Protein AF-A0A1G7IXM3-F1 (afdb_monomer_lite)

Organism: Thermoanaerobacter thermohydrosulfuricus (NCBI:txid1516)

InterPro domains:
  IPR013249 RNA polymerase sigma factor 70, region 4 type 2 [PF08281] (13-44)
  IPR013324 RNA polymerase sigma factor, region 3/4-like [SSF88659] (13-70)

Structure (mmCIF, N/CA/C/O backbone):
data_AF-A0A1G7IXM3-F1
#
_entry.id   AF-A0A1G7IXM3-F1
#
loop_
_atom_site.group_PDB
_atom_site.id
_atom_site.type_symbol
_atom_site.label_atom_id
_atom_site.label_alt_id
_atom_site.label_comp_id
_atom_site.label_asym_id
_atom_site.label_entity_id
_atom_site.label_seq_id
_atom_site.pdbx_PDB_ins_code
_atom_site.Cartn_x
_atom_site.Cartn_y
_atom_site.Cartn_z
_atom_site.occupancy
_atom_site.B_iso_or_equiv
_atom_site.auth_seq_id
_atom_site.auth_comp_id
_atom_site.auth_asym_id
_atom_site.auth_atom_id
_atom_site.pdbx_PDB_model_num
ATOM 1 N N . MET A 1 1 ? -54.285 -23.820 45.708 1.00 38.31 1 MET A N 1
ATOM 2 C CA . MET A 1 1 ? -53.094 -23.032 45.333 1.00 38.31 1 MET A CA 1
ATOM 3 C C . MET A 1 1 ? -52.885 -22.007 46.426 1.00 38.31 1 MET A C 1
ATOM 5 O O . MET A 1 1 ? -53.629 -21.037 46.489 1.00 38.31 1 MET A O 1
ATOM 9 N N . GLU A 1 2 ? -51.976 -22.296 47.352 1.00 35.72 2 GLU A N 1
ATOM 10 C CA . GLU A 1 2 ? -51.569 -21.348 48.387 1.00 35.72 2 GLU A CA 1
ATOM 11 C C . GLU A 1 2 ? -50.813 -20.199 47.718 1.00 35.72 2 GLU A C 1
ATOM 13 O O . GLU A 1 2 ? -49.758 -20.398 47.117 1.00 35.72 2 GLU A O 1
ATOM 18 N N . PHE A 1 3 ? -51.373 -18.994 47.784 1.00 40.38 3 PHE A N 1
ATOM 19 C CA . PHE A 1 3 ? -50.642 -17.784 47.439 1.00 40.38 3 PHE A CA 1
ATOM 20 C C . PHE A 1 3 ? -49.671 -17.497 48.584 1.00 40.38 3 PHE A C 1
ATOM 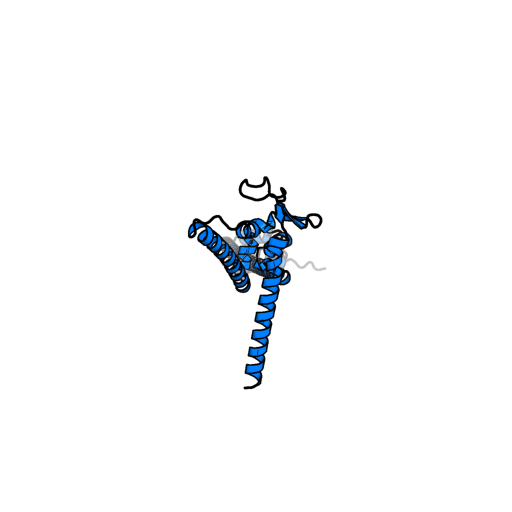22 O O . PHE A 1 3 ? -50.056 -16.933 49.607 1.00 40.38 3 PHE A O 1
ATOM 29 N N . ALA A 1 4 ? -48.418 -17.925 48.422 1.00 37.97 4 ALA A N 1
ATOM 30 C CA . ALA A 1 4 ? -47.332 -17.531 49.304 1.00 37.97 4 ALA A CA 1
ATOM 31 C C . ALA A 1 4 ? -47.268 -15.995 49.347 1.00 37.97 4 ALA A C 1
ATOM 33 O O . ALA A 1 4 ? -47.103 -15.336 48.317 1.00 37.97 4 ALA A O 1
ATOM 34 N N . GLN A 1 5 ? -47.451 -15.421 50.537 1.00 40.56 5 GLN A N 1
ATOM 35 C CA . GLN A 1 5 ? -47.282 -13.989 50.759 1.00 40.56 5 GLN A CA 1
ATOM 36 C C . GLN A 1 5 ? -45.866 -13.584 50.321 1.00 40.56 5 GLN A C 1
ATOM 38 O O . GLN A 1 5 ? -44.911 -14.280 50.678 1.00 40.56 5 GLN A O 1
ATOM 43 N N . PRO A 1 6 ? -45.686 -12.489 49.558 1.00 45.81 6 PRO A N 1
ATOM 44 C CA . PRO A 1 6 ? -44.351 -12.047 49.196 1.00 45.81 6 PRO A CA 1
ATOM 45 C C . PRO A 1 6 ? -43.623 -11.660 50.482 1.00 45.81 6 PRO A C 1
ATOM 47 O O . PRO A 1 6 ? -44.031 -10.721 51.169 1.00 45.81 6 PRO A O 1
ATOM 50 N N . ALA A 1 7 ? -42.566 -12.413 50.800 1.00 51.16 7 ALA A N 1
ATOM 51 C CA . ALA A 1 7 ? -41.644 -12.114 51.885 1.00 51.16 7 ALA A CA 1
ATOM 52 C C . ALA A 1 7 ? -41.318 -10.618 51.865 1.00 51.16 7 ALA A C 1
ATOM 54 O O . ALA A 1 7 ? -41.109 -10.044 50.793 1.00 51.16 7 ALA A O 1
ATOM 55 N N . VAL A 1 8 ? -41.346 -9.979 53.033 1.00 52.69 8 VAL A N 1
ATOM 56 C CA . VAL A 1 8 ? -41.050 -8.554 53.200 1.00 52.69 8 VAL A CA 1
ATOM 57 C C . VAL A 1 8 ? -39.657 -8.297 52.628 1.00 52.69 8 VAL A C 1
ATOM 59 O O . VAL A 1 8 ? -38.661 -8.574 53.281 1.00 52.69 8 VAL A O 1
ATOM 62 N N . LYS A 1 9 ? -39.590 -7.816 51.383 1.00 62.91 9 LYS A N 1
ATOM 63 C CA . LYS A 1 9 ? -38.334 -7.534 50.680 1.00 62.91 9 LYS A CA 1
ATOM 64 C C . LYS A 1 9 ? -37.686 -6.368 51.400 1.00 62.91 9 LYS A C 1
ATOM 66 O O . LYS A 1 9 ? -38.191 -5.241 51.336 1.00 62.91 9 LYS A O 1
ATOM 71 N N . THR A 1 10 ? -36.645 -6.653 52.169 1.00 76.25 10 THR A N 1
ATOM 72 C CA . THR A 1 10 ? -36.122 -5.661 53.102 1.00 76.25 10 THR A CA 1
ATOM 73 C C . THR A 1 10 ? -35.318 -4.617 52.340 1.00 76.25 10 THR A C 1
ATOM 75 O O . THR A 1 10 ? -34.604 -4.900 51.376 1.00 76.25 10 THR A O 1
ATOM 78 N N . ALA A 1 11 ? -35.442 -3.359 52.765 1.00 81.38 11 ALA A N 1
ATOM 79 C CA . ALA A 1 11 ? -34.635 -2.274 52.213 1.00 81.38 11 ALA A CA 1
ATOM 80 C C . ALA A 1 11 ? -33.125 -2.549 52.359 1.00 81.38 11 ALA A C 1
ATOM 82 O O . ALA A 1 11 ? -32.329 -2.087 51.545 1.00 81.38 11 ALA A O 1
ATOM 83 N N . GLU A 1 12 ? -32.772 -3.338 53.372 1.00 83.94 12 GLU A N 1
ATOM 84 C CA . GLU A 1 12 ? -31.425 -3.792 53.703 1.00 83.94 12 GLU A CA 1
ATOM 85 C C . GLU A 1 12 ? -30.875 -4.797 52.684 1.00 83.94 12 GLU A C 1
ATOM 87 O O . GLU A 1 12 ? -29.721 -4.670 52.281 1.00 83.94 12 GLU A O 1
ATOM 92 N N . GLU A 1 13 ? -31.687 -5.738 52.188 1.00 86.12 13 GLU A N 1
ATOM 93 C CA . GLU A 1 13 ? -31.282 -6.667 51.120 1.00 86.12 13 GLU A CA 1
ATOM 94 C C . GLU A 1 13 ? -30.990 -5.927 49.811 1.00 86.12 13 GLU A C 1
ATOM 96 O O . GLU A 1 13 ? -29.956 -6.159 49.185 1.00 86.12 13 GLU A O 1
ATOM 101 N N . ILE A 1 14 ? -31.855 -4.976 49.431 1.00 86.88 14 ILE A N 1
ATOM 102 C CA . ILE A 1 14 ? -31.645 -4.125 48.248 1.00 86.88 14 ILE A CA 1
ATOM 103 C C . ILE A 1 14 ? -30.348 -3.314 48.390 1.00 86.88 14 ILE A C 1
ATOM 105 O O . ILE A 1 14 ? -29.568 -3.214 47.442 1.00 86.88 14 ILE A O 1
ATOM 109 N N . TYR A 1 15 ? -30.106 -2.749 49.575 1.00 88.06 15 TYR A N 1
ATOM 110 C CA . TYR A 1 15 ? -28.888 -2.001 49.871 1.00 88.06 15 TYR A CA 1
ATOM 111 C C . TYR A 1 15 ? -27.641 -2.897 49.809 1.00 88.06 15 TYR A C 1
ATOM 113 O O . TYR A 1 15 ? -26.665 -2.536 49.152 1.00 88.06 15 TYR A O 1
ATOM 121 N N . LYS A 1 16 ? -27.679 -4.089 50.416 1.00 88.75 16 LYS A N 1
ATOM 122 C CA . LYS A 1 16 ? -26.573 -5.056 50.409 1.00 88.75 16 LYS A CA 1
ATOM 123 C C . LYS A 1 16 ? -26.222 -5.495 48.988 1.00 88.75 16 LYS A C 1
ATOM 125 O O . LYS A 1 16 ? -25.053 -5.448 48.613 1.00 88.75 16 LYS A O 1
ATOM 130 N N . MET A 1 17 ? -27.219 -5.833 48.171 1.00 88.06 17 MET A N 1
ATOM 131 C CA . MET A 1 17 ? -26.992 -6.217 46.775 1.00 88.06 17 MET A CA 1
ATOM 132 C C . MET A 1 17 ? -26.399 -5.071 45.938 1.00 88.06 17 MET A C 1
ATOM 134 O O . MET A 1 17 ? -25.563 -5.301 45.066 1.00 88.06 17 MET A O 1
ATOM 138 N N . TYR A 1 18 ? -26.797 -3.826 46.211 1.00 88.38 18 TYR A N 1
ATOM 139 C CA . TYR A 1 18 ? -26.316 -2.665 45.464 1.00 88.38 18 TYR A CA 1
ATOM 140 C C . TYR A 1 18 ? -24.923 -2.189 45.911 1.00 88.38 18 TYR A C 1
ATOM 142 O O . TYR A 1 18 ? -24.072 -1.915 45.071 1.00 88.38 18 TYR A O 1
ATOM 150 N N . ILE A 1 19 ? -24.655 -2.084 47.212 1.00 86.56 19 ILE A N 1
ATOM 151 C CA . ILE A 1 19 ? -23.382 -1.549 47.723 1.00 86.56 19 ILE A CA 1
ATOM 152 C C . ILE A 1 19 ? -22.317 -2.639 47.856 1.00 86.56 19 ILE A C 1
ATOM 154 O O . ILE A 1 19 ? -21.191 -2.449 47.401 1.00 86.56 19 ILE A O 1
ATOM 158 N N . LEU A 1 20 ? -22.658 -3.771 48.480 1.00 85.44 20 LEU A N 1
ATOM 159 C CA . LEU A 1 20 ? -21.685 -4.811 48.827 1.00 85.44 20 LEU A CA 1
ATOM 160 C C . LEU A 1 20 ? -21.465 -5.797 47.679 1.00 85.44 20 LEU A C 1
ATOM 162 O O . LEU A 1 20 ? -20.329 -6.176 47.414 1.00 85.44 20 LEU A O 1
ATOM 166 N N . GLU A 1 21 ? -22.532 -6.192 46.983 1.00 87.56 21 GLU A N 1
ATOM 167 C CA . GLU A 1 21 ? -22.436 -7.159 45.877 1.00 87.56 21 GLU A CA 1
ATOM 168 C C . GLU A 1 21 ? -22.212 -6.499 44.509 1.00 87.56 21 GLU A C 1
ATOM 170 O O . GLU A 1 21 ? -21.912 -7.190 43.540 1.00 87.56 21 GLU A O 1
ATOM 175 N N . GLY A 1 22 ? -22.342 -5.173 44.399 1.00 85.44 22 GLY A N 1
ATOM 176 C CA . GLY A 1 22 ? -22.039 -4.455 43.158 1.00 85.44 22 GLY A CA 1
ATOM 177 C C . GLY A 1 22 ? -23.055 -4.647 42.021 1.00 85.44 22 GLY A C 1
ATOM 178 O O . GLY A 1 22 ? -22.808 -4.178 40.910 1.00 85.44 22 GLY A O 1
ATOM 179 N N . LYS A 1 23 ? -24.218 -5.259 42.276 1.00 89.62 23 LYS A N 1
ATOM 180 C CA . LYS A 1 23 ? -25.234 -5.554 41.248 1.00 89.62 23 LYS A CA 1
ATOM 181 C C . LYS A 1 23 ? -25.869 -4.294 40.672 1.00 89.62 23 LYS A C 1
ATOM 183 O O . LYS A 1 23 ? -25.909 -3.247 41.332 1.00 89.62 23 LYS A O 1
ATOM 188 N N . GLU A 1 24 ? -26.329 -4.360 39.426 1.00 90.38 24 GLU A N 1
ATOM 189 C CA . GLU A 1 24 ? -27.081 -3.266 38.807 1.00 90.38 24 GLU A CA 1
ATOM 190 C C . GLU A 1 24 ? -28.557 -3.284 39.227 1.00 90.38 24 GLU A C 1
ATOM 192 O O . GLU A 1 24 ? -29.110 -4.306 39.618 1.00 90.38 24 GLU A O 1
ATOM 197 N N . VAL A 1 25 ? -29.226 -2.132 39.149 1.00 90.50 25 VAL A N 1
ATOM 198 C CA . VAL A 1 25 ? -30.649 -2.020 39.518 1.00 90.50 25 VAL A CA 1
ATOM 199 C C . VAL A 1 25 ? -31.561 -2.984 38.736 1.00 90.50 25 VAL A C 1
ATOM 201 O O . VAL A 1 25 ? -32.438 -3.560 39.382 1.00 90.50 25 VAL A O 1
ATOM 204 N N . PRO A 1 26 ? -31.362 -3.215 37.420 1.00 91.56 26 PRO A N 1
ATOM 205 C CA . PRO A 1 26 ? -32.125 -4.219 36.677 1.00 91.56 26 PRO A CA 1
ATOM 206 C C . PRO A 1 26 ? -31.923 -5.640 37.222 1.00 91.56 26 PRO A C 1
ATOM 208 O O . PRO A 1 26 ? -32.893 -6.355 37.445 1.00 91.56 26 PRO A O 1
ATOM 211 N N . GLU A 1 27 ? -30.684 -6.018 37.545 1.00 90.38 27 GLU A N 1
ATOM 212 C CA . GLU A 1 27 ? -30.361 -7.343 38.098 1.00 90.38 27 GLU A CA 1
ATOM 213 C C . GLU A 1 27 ? -30.990 -7.543 39.483 1.00 90.38 27 GLU A C 1
ATOM 215 O O . GLU A 1 27 ? -31.535 -8.601 39.787 1.00 90.38 27 GLU A O 1
ATOM 220 N N . ILE A 1 28 ? -30.960 -6.512 40.334 1.00 90.62 28 ILE A N 1
ATOM 221 C CA . ILE A 1 28 ? -31.597 -6.546 41.660 1.00 90.62 28 ILE A CA 1
ATOM 222 C C . ILE A 1 28 ? -33.119 -6.673 41.522 1.00 90.62 28 ILE A C 1
ATOM 224 O O . ILE A 1 28 ? -33.753 -7.405 42.282 1.00 90.62 28 ILE A O 1
ATOM 228 N N . ALA A 1 29 ? -33.709 -5.962 40.559 1.00 90.88 29 ALA A N 1
ATOM 229 C CA . ALA A 1 29 ? -35.137 -6.020 40.270 1.00 90.88 29 ALA A CA 1
ATOM 230 C C . ALA A 1 29 ? -35.566 -7.422 39.808 1.00 90.88 29 ALA A C 1
ATOM 232 O O . ALA A 1 29 ? -36.584 -7.929 40.282 1.00 90.88 29 ALA A O 1
ATOM 233 N N . GLU A 1 30 ? -34.762 -8.062 38.957 1.00 92.38 30 GLU A N 1
ATOM 234 C CA . GLU A 1 30 ? -34.985 -9.421 38.462 1.00 92.38 30 GLU A CA 1
ATOM 235 C C . GLU A 1 30 ? -34.842 -10.471 39.575 1.00 92.38 30 GLU A C 1
ATOM 237 O O . GLU A 1 30 ? -35.773 -11.240 39.812 1.00 92.38 30 GLU A O 1
ATOM 242 N N . ILE A 1 31 ? -33.741 -10.439 40.337 1.00 90.44 31 ILE A N 1
ATOM 243 C CA . ILE A 1 31 ? -33.470 -11.385 41.437 1.00 90.44 31 ILE A CA 1
ATOM 244 C C . ILE A 1 31 ? -34.556 -11.321 42.512 1.00 90.44 31 ILE A C 1
ATOM 246 O O . ILE A 1 31 ? -35.001 -12.346 43.025 1.00 90.44 31 ILE A O 1
ATOM 250 N N . LEU A 1 32 ? -34.981 -10.109 42.873 1.00 87.88 32 LEU A N 1
ATOM 251 C CA . LEU A 1 32 ? -35.980 -9.911 43.915 1.00 87.88 32 LEU A CA 1
ATOM 252 C C . LEU A 1 32 ? -37.409 -9.932 43.368 1.00 87.88 32 LEU A C 1
ATOM 254 O O . LEU A 1 32 ? -38.339 -9.794 44.159 1.00 87.88 32 LEU A O 1
ATOM 258 N N . GLY A 1 33 ? -37.630 -10.060 42.056 1.00 88.38 33 GLY A N 1
ATOM 259 C CA . GLY A 1 33 ? -38.959 -10.012 41.437 1.00 88.38 33 GLY A CA 1
ATOM 260 C C . GLY A 1 33 ? -39.746 -8.747 41.809 1.00 88.38 33 GLY A C 1
ATOM 261 O O . GLY A 1 33 ? -40.895 -8.828 42.253 1.00 88.38 33 GLY A O 1
ATOM 262 N N . ILE A 1 34 ? -39.104 -7.578 41.759 1.00 90.00 34 ILE A N 1
ATOM 263 C CA . ILE A 1 34 ? -39.719 -6.260 42.002 1.00 90.00 34 ILE A CA 1
ATOM 264 C C . ILE A 1 34 ? -39.500 -5.341 40.814 1.00 90.00 34 ILE A C 1
ATOM 266 O O . ILE A 1 34 ? -38.631 -5.562 39.986 1.00 90.00 34 ILE A O 1
ATOM 270 N N . THR A 1 35 ? -40.274 -4.262 40.744 1.00 91.25 35 THR A N 1
ATOM 271 C CA . THR A 1 35 ? -40.045 -3.242 39.718 1.00 91.25 35 THR A CA 1
ATOM 272 C C . THR A 1 35 ? -38.771 -2.451 40.018 1.00 91.25 35 THR A C 1
ATOM 274 O O . THR A 1 35 ? -38.514 -2.081 41.166 1.00 91.25 35 THR A O 1
ATOM 277 N N . GLU A 1 36 ? -38.012 -2.088 38.982 1.00 89.69 36 GLU A N 1
ATOM 278 C CA . GLU A 1 36 ? -36.831 -1.216 39.110 1.00 89.69 36 GLU A CA 1
ATOM 279 C C . GLU A 1 36 ? -37.158 0.102 39.829 1.00 89.69 36 GLU A C 1
ATOM 281 O O . GLU A 1 36 ? -36.377 0.619 40.629 1.00 89.69 36 GLU A O 1
ATOM 286 N N . ARG A 1 37 ? -38.366 0.638 39.608 1.00 89.81 37 ARG A N 1
ATOM 287 C CA . ARG A 1 37 ? -38.845 1.854 40.277 1.00 89.81 37 ARG A CA 1
ATOM 288 C C . ARG A 1 37 ? -38.916 1.690 41.798 1.00 89.81 37 ARG A C 1
ATOM 290 O O . ARG A 1 37 ? -38.624 2.649 42.517 1.00 89.81 37 ARG A O 1
ATOM 297 N N . ALA A 1 38 ? -39.283 0.505 42.291 1.00 87.81 38 ALA A N 1
ATOM 298 C CA . ALA A 1 38 ? -39.268 0.196 43.718 1.00 87.81 38 ALA A CA 1
ATOM 299 C C . ALA A 1 38 ? -37.829 0.141 44.255 1.00 87.81 38 ALA A C 1
ATOM 301 O O . ALA A 1 38 ? -37.557 0.743 45.292 1.00 87.81 38 ALA A O 1
ATOM 302 N N . VAL A 1 39 ? -36.900 -0.468 43.509 1.00 87.38 39 VAL A N 1
ATOM 303 C CA . VAL A 1 39 ? -35.465 -0.506 43.847 1.00 87.38 39 VAL A CA 1
ATOM 304 C C . VAL A 1 39 ? -34.893 0.910 43.964 1.00 87.38 39 VAL A C 1
ATOM 306 O O . VAL A 1 39 ? -34.347 1.269 45.006 1.00 87.38 39 VAL A O 1
ATOM 309 N N . TYR A 1 40 ? -35.099 1.769 42.959 1.00 88.81 40 TYR A N 1
ATOM 310 C CA . TYR A 1 40 ? -34.639 3.163 42.994 1.00 88.81 40 TYR A CA 1
ATOM 311 C C . TYR A 1 40 ? -35.231 3.958 44.161 1.00 88.81 40 TYR A C 1
ATOM 313 O O . TYR A 1 40 ? -34.525 4.745 44.796 1.00 88.81 40 TYR A O 1
ATOM 321 N N . LYS A 1 41 ? -36.524 3.770 44.456 1.00 90.12 41 LYS A N 1
ATOM 322 C CA . LYS A 1 41 ? -37.193 4.453 45.573 1.00 90.12 41 LYS A CA 1
ATOM 323 C C . LYS A 1 41 ? -36.599 4.037 46.920 1.00 90.12 41 LYS A C 1
ATOM 325 O O . LYS A 1 41 ? -36.469 4.886 47.800 1.00 90.12 41 LYS A O 1
ATOM 330 N N . THR A 1 42 ? -36.231 2.767 47.069 1.00 88.00 42 THR A N 1
ATOM 331 C CA . THR A 1 42 ? -35.575 2.239 48.269 1.00 88.00 42 THR A CA 1
ATOM 332 C C . THR A 1 42 ? -34.145 2.758 48.398 1.00 88.00 42 THR A C 1
ATOM 334 O O . THR A 1 42 ? -33.805 3.316 49.437 1.00 88.00 42 THR A O 1
ATOM 337 N N . LEU A 1 43 ? -33.341 2.686 47.331 1.00 87.56 43 LEU A N 1
ATOM 338 C CA . LEU A 1 43 ? -31.954 3.170 47.323 1.00 87.56 43 LEU A CA 1
ATOM 339 C C . LEU A 1 43 ? -31.847 4.682 47.583 1.00 87.56 43 LEU A C 1
ATOM 341 O O . LEU A 1 43 ? -30.891 5.132 48.204 1.00 87.56 43 LEU A O 1
ATOM 345 N N . LYS A 1 44 ? -32.849 5.480 47.181 1.00 87.75 44 LYS A N 1
ATOM 346 C CA . LYS A 1 44 ? -32.883 6.935 47.429 1.00 87.75 44 LYS A CA 1
ATOM 347 C C . LYS A 1 44 ? -32.920 7.305 48.920 1.00 87.75 44 LYS A C 1
ATOM 349 O O . LYS A 1 44 ? -32.574 8.432 49.263 1.00 87.75 44 LYS A O 1
ATOM 354 N N . LYS A 1 45 ? -33.346 6.391 49.798 1.00 86.94 45 LYS A N 1
ATOM 355 C CA . LYS A 1 45 ? -33.370 6.622 51.252 1.00 86.94 45 LYS A CA 1
ATOM 356 C C . LYS A 1 45 ? -31.972 6.592 51.881 1.00 86.94 45 LYS A C 1
ATOM 358 O O . LYS A 1 45 ? -31.818 7.095 52.987 1.00 86.94 45 LYS A O 1
ATOM 363 N N . PHE A 1 46 ? -30.975 6.039 51.186 1.00 86.06 46 PHE A N 1
ATOM 364 C CA . PHE A 1 46 ? -29.615 5.878 51.692 1.00 86.06 46 PHE A CA 1
ATOM 365 C C . PHE A 1 46 ? -28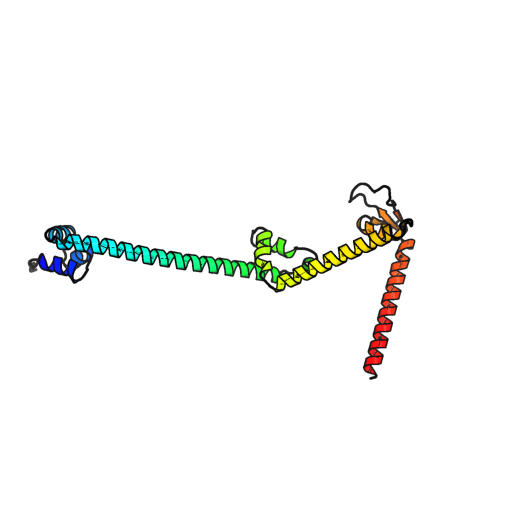.657 6.849 50.977 1.00 86.06 46 PHE A C 1
ATOM 367 O O . PHE A 1 46 ? -28.473 6.739 49.761 1.00 86.06 46 PHE A O 1
ATOM 374 N N . PRO A 1 47 ? -28.015 7.793 51.689 1.00 79.69 47 PRO A N 1
ATOM 375 C CA . PRO A 1 47 ? -27.125 8.783 51.070 1.00 79.69 47 PRO A CA 1
ATOM 376 C C . PRO A 1 47 ? -25.877 8.149 50.432 1.00 79.69 47 PRO A C 1
ATOM 378 O O . PRO A 1 47 ? -25.395 8.621 49.404 1.00 79.69 47 PRO A O 1
ATOM 381 N N . GLU A 1 48 ? -25.404 7.025 50.970 1.00 85.12 48 GLU A N 1
ATOM 382 C CA . GLU A 1 48 ? -24.255 6.264 50.456 1.00 85.12 48 GLU A CA 1
ATOM 383 C C . GLU A 1 48 ? -24.484 5.717 49.039 1.00 85.12 48 GLU A C 1
ATOM 385 O O . GLU A 1 48 ? -23.554 5.625 48.237 1.00 85.12 48 GLU A O 1
ATOM 390 N N . CYS A 1 49 ? -25.741 5.444 48.671 1.00 83.00 49 CYS A N 1
ATOM 391 C CA . CYS A 1 49 ? -26.093 4.994 47.325 1.00 83.00 49 CYS A CA 1
ATOM 392 C C . CYS A 1 49 ? -25.864 6.078 46.261 1.00 83.00 49 CYS A C 1
ATOM 394 O O . CYS A 1 49 ? -25.638 5.749 45.093 1.00 83.00 49 CYS A O 1
ATOM 396 N N . ALA A 1 50 ? -25.897 7.362 46.638 1.00 81.81 50 ALA A N 1
ATOM 397 C CA . ALA A 1 50 ? -25.555 8.456 45.734 1.00 81.81 50 ALA A CA 1
ATOM 398 C C . ALA A 1 50 ? -24.047 8.485 45.439 1.00 81.81 50 ALA A C 1
ATOM 400 O O . ALA A 1 50 ? -23.659 8.607 44.277 1.00 81.81 50 ALA A O 1
ATOM 401 N N . ALA A 1 51 ? -23.210 8.296 46.465 1.00 84.25 51 ALA A N 1
ATOM 402 C CA . ALA A 1 51 ? -21.758 8.221 46.312 1.00 84.25 51 ALA A CA 1
ATOM 403 C C . ALA A 1 51 ? -21.337 7.005 45.468 1.00 84.25 51 ALA A C 1
ATOM 405 O O . ALA A 1 51 ? -20.557 7.146 44.525 1.00 84.25 51 ALA A O 1
ATOM 406 N N . GLU A 1 52 ? -21.920 5.830 45.729 1.00 85.50 52 GLU A N 1
ATOM 407 C CA . GLU A 1 52 ? -21.643 4.619 44.945 1.00 85.50 52 GLU A CA 1
ATOM 408 C C . GLU A 1 52 ? -22.079 4.767 43.479 1.00 85.50 52 GLU A C 1
ATOM 410 O O . GLU A 1 52 ? -21.378 4.339 42.561 1.00 85.50 52 GLU A O 1
ATOM 415 N N . LYS A 1 53 ? -23.207 5.443 43.220 1.00 83.25 53 LYS A N 1
ATOM 416 C CA . LYS A 1 53 ? -23.651 5.739 41.852 1.00 83.25 53 LYS A CA 1
ATOM 417 C C . LYS A 1 53 ? -22.634 6.595 41.092 1.00 83.25 53 LYS A C 1
ATOM 419 O O . LYS A 1 53 ? -22.362 6.309 39.926 1.00 83.25 53 LYS A O 1
ATOM 424 N N . GLU A 1 54 ? -22.073 7.628 41.720 1.00 85.56 54 GLU A N 1
ATOM 425 C CA . GLU A 1 54 ? -21.033 8.455 41.095 1.00 85.56 54 GLU A CA 1
ATOM 426 C C . GLU A 1 54 ? -19.732 7.673 40.883 1.00 85.56 54 GLU A C 1
ATOM 428 O O . GLU A 1 54 ? -19.161 7.728 39.791 1.00 85.56 54 GLU A O 1
ATOM 433 N N . ARG A 1 55 ? -19.314 6.849 41.854 1.00 87.62 55 ARG A N 1
ATOM 434 C CA . ARG A 1 55 ? -18.154 5.957 41.702 1.00 87.62 55 ARG A CA 1
ATOM 435 C C . ARG A 1 55 ? -18.305 5.045 40.482 1.00 87.62 55 ARG A C 1
ATOM 437 O O . ARG A 1 55 ? -17.396 4.964 39.658 1.00 87.62 55 ARG A O 1
ATOM 444 N N . ARG A 1 56 ? -19.467 4.408 40.318 1.00 85.19 56 ARG A N 1
ATOM 445 C CA . ARG A 1 56 ? -19.756 3.539 39.166 1.00 85.19 56 ARG A CA 1
ATOM 446 C C . ARG A 1 56 ? -19.773 4.295 37.841 1.00 85.19 56 ARG A C 1
ATOM 448 O O . ARG A 1 56 ? -19.305 3.760 36.842 1.00 85.19 56 ARG A O 1
ATOM 455 N N . LYS A 1 57 ? -20.262 5.540 37.803 1.00 88.00 57 LYS A N 1
ATOM 456 C CA . LYS A 1 57 ? -20.174 6.380 36.593 1.00 88.00 57 LYS A CA 1
ATOM 457 C C . LYS A 1 57 ? -18.723 6.643 36.198 1.00 88.00 57 LYS A C 1
ATOM 459 O O . LYS A 1 57 ? -18.393 6.529 35.019 1.00 88.00 57 LYS A O 1
ATOM 464 N N . VAL A 1 58 ? -17.867 6.974 37.167 1.00 91.38 58 VAL A N 1
ATOM 465 C CA . VAL A 1 58 ? -16.433 7.185 36.927 1.00 91.38 58 VAL A CA 1
ATOM 466 C C . VAL A 1 58 ? -15.781 5.891 36.441 1.00 91.38 58 VAL A C 1
ATOM 468 O O . VAL A 1 58 ? -15.138 5.909 35.397 1.00 91.38 58 VAL A O 1
ATOM 471 N N . GLN A 1 59 ? -16.034 4.757 37.102 1.00 88.62 59 GLN A N 1
ATOM 472 C CA . GLN A 1 59 ? -15.493 3.454 36.694 1.00 88.62 59 GLN A CA 1
ATOM 473 C C . GLN A 1 59 ? -15.938 3.041 35.286 1.00 88.62 59 GLN A C 1
ATOM 475 O O . GLN A 1 59 ? -15.099 2.671 34.470 1.00 88.62 59 GLN A O 1
ATOM 480 N N . LYS A 1 60 ? -17.231 3.169 34.957 1.00 90.06 60 LYS A N 1
ATOM 481 C CA . LYS A 1 60 ? -17.740 2.890 33.603 1.00 90.06 60 LYS A CA 1
ATOM 482 C C . LYS A 1 60 ? -17.091 3.796 32.560 1.00 90.06 60 LYS A C 1
ATOM 484 O O . LYS A 1 60 ? -16.732 3.336 31.480 1.00 90.06 60 LYS A O 1
ATOM 489 N N . LYS A 1 61 ? -16.897 5.080 32.880 1.00 93.50 61 LYS A N 1
ATOM 490 C CA . LYS A 1 61 ? -16.202 6.026 31.999 1.00 93.50 61 LYS A CA 1
ATOM 491 C C . LYS A 1 61 ? -14.740 5.627 31.789 1.00 93.50 61 LYS A C 1
ATOM 493 O O . LYS A 1 61 ? -14.259 5.663 30.661 1.00 93.50 61 LYS A O 1
ATOM 498 N N . GLU A 1 62 ? -14.033 5.240 32.846 1.00 93.81 62 GLU A N 1
ATOM 499 C CA . GLU A 1 62 ? -12.648 4.769 32.762 1.00 93.81 62 GLU A CA 1
ATOM 500 C C . GLU A 1 62 ? -12.525 3.477 31.954 1.00 93.81 62 GLU A C 1
ATOM 502 O O . GLU A 1 62 ? -11.631 3.367 31.114 1.00 93.81 62 GLU A O 1
ATOM 507 N N . GLN A 1 63 ? -13.431 2.523 32.176 1.00 93.50 63 GLN A N 1
ATOM 508 C CA . GLN A 1 63 ? -13.503 1.278 31.419 1.00 93.50 63 GLN A CA 1
ATOM 509 C C . GLN A 1 63 ? -13.749 1.556 29.934 1.00 93.50 63 GLN A C 1
ATOM 511 O O . GLN A 1 63 ? -12.958 1.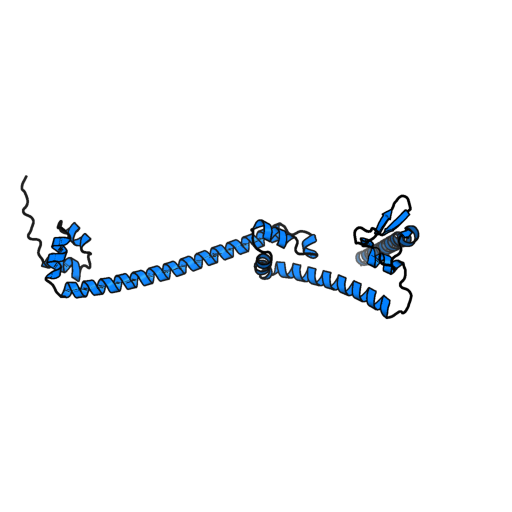118 29.103 1.00 93.50 63 GLN A O 1
ATOM 516 N N . TYR A 1 64 ? -14.742 2.384 29.603 1.00 93.56 64 TYR A N 1
ATOM 517 C CA . TYR A 1 64 ? -15.009 2.803 28.227 1.00 93.56 64 TYR A CA 1
ATOM 518 C C . TYR A 1 64 ? -13.784 3.457 27.571 1.00 93.56 64 TYR A C 1
ATOM 520 O O . TYR A 1 64 ? -13.439 3.151 26.433 1.00 93.56 64 TYR A O 1
ATOM 528 N N . ILE A 1 65 ? -13.074 4.339 28.286 1.00 94.94 65 ILE A N 1
ATOM 529 C CA . ILE A 1 65 ? -11.851 4.970 27.769 1.00 94.94 65 ILE A CA 1
ATOM 530 C C . ILE A 1 65 ? -10.763 3.923 27.497 1.00 94.94 65 ILE A C 1
ATOM 532 O O . ILE A 1 65 ? -10.050 4.040 26.497 1.00 94.94 65 ILE A O 1
ATOM 536 N N . LYS A 1 66 ? -10.603 2.922 28.372 1.00 95.44 66 LYS A N 1
ATOM 537 C CA . LYS A 1 66 ? -9.640 1.826 28.182 1.00 95.44 66 LYS A CA 1
ATOM 538 C C . LYS A 1 66 ? -9.998 0.991 26.954 1.00 95.44 66 LYS A C 1
ATOM 540 O O . LYS A 1 66 ? -9.161 0.864 26.062 1.00 95.44 66 LYS A O 1
ATOM 545 N N . GLU A 1 67 ? -11.238 0.523 26.868 1.00 94.06 67 GLU A N 1
ATOM 546 C CA . GLU A 1 67 ? -11.748 -0.275 25.747 1.00 94.06 67 GLU A CA 1
ATOM 547 C C . GLU A 1 67 ? -11.630 0.485 24.423 1.00 94.06 67 GLU A C 1
ATOM 549 O O . GLU A 1 67 ? -11.104 -0.035 23.442 1.00 94.06 67 GLU A O 1
ATOM 554 N N . HIS A 1 68 ? -12.007 1.764 24.401 1.00 94.44 68 HIS A N 1
ATOM 555 C CA . HIS A 1 68 ? -11.900 2.597 23.208 1.00 94.44 68 HIS A CA 1
ATOM 556 C C . HIS A 1 68 ? -10.438 2.824 22.781 1.00 94.44 68 HIS A C 1
ATOM 558 O O . HIS A 1 68 ? -10.123 2.855 21.587 1.00 94.44 68 HIS A O 1
ATOM 564 N N . LYS A 1 69 ? -9.511 3.003 23.732 1.00 95.88 69 LYS A N 1
ATOM 565 C CA . LYS A 1 69 ? -8.072 3.108 23.426 1.00 95.88 69 LYS A CA 1
ATOM 566 C C . LYS A 1 69 ? -7.537 1.810 22.828 1.00 95.88 69 LYS A C 1
ATOM 568 O O . LYS A 1 69 ? -6.761 1.860 21.873 1.00 95.88 69 LYS A O 1
ATOM 573 N N . GLU A 1 70 ? -7.944 0.672 23.374 1.00 95.50 70 GLU A N 1
ATOM 574 C CA . GLU A 1 70 ? -7.529 -0.646 22.904 1.00 95.50 70 GLU A CA 1
ATOM 575 C C . GLU A 1 70 ? -8.099 -0.971 21.522 1.00 95.50 70 GLU A C 1
ATOM 577 O O . GLU A 1 70 ? -7.341 -1.322 20.617 1.00 95.50 70 GLU A O 1
ATOM 582 N N . TYR A 1 71 ? -9.390 -0.718 21.312 1.00 94.75 71 TYR A N 1
ATOM 583 C CA . TYR A 1 71 ? -10.037 -0.802 20.006 1.00 94.75 71 TYR A CA 1
ATOM 584 C C . TYR A 1 71 ? -9.287 0.026 18.957 1.00 94.75 71 TYR A C 1
ATOM 586 O O . TYR A 1 71 ? -8.879 -0.495 17.920 1.00 94.75 71 TYR A O 1
ATOM 594 N N . LYS A 1 72 ? -9.003 1.303 19.256 1.00 94.25 72 LYS A N 1
ATOM 595 C CA . LYS A 1 72 ? -8.259 2.183 18.344 1.00 94.25 72 LYS A CA 1
ATOM 596 C C . LYS A 1 72 ? -6.859 1.640 18.043 1.00 94.25 72 LYS A C 1
ATOM 598 O O . LYS A 1 72 ? -6.399 1.723 16.907 1.00 94.25 72 LYS A O 1
ATOM 603 N N . LYS A 1 73 ? -6.171 1.076 19.039 1.00 95.62 73 LYS A N 1
ATOM 604 C CA . LYS A 1 73 ? -4.848 0.460 18.859 1.00 95.62 73 LYS A CA 1
ATOM 605 C C . LYS A 1 73 ? -4.915 -0.751 17.925 1.00 95.62 73 LYS A C 1
ATOM 607 O O . LYS A 1 73 ? -4.043 -0.881 17.068 1.00 95.62 73 LYS A O 1
ATOM 612 N N . ASN A 1 74 ? -5.921 -1.608 18.077 1.00 95.06 74 ASN A N 1
ATOM 613 C CA . ASN A 1 74 ? -6.101 -2.791 17.235 1.00 95.06 74 ASN A CA 1
ATOM 614 C C . ASN A 1 74 ? -6.480 -2.407 15.802 1.00 95.06 74 ASN A C 1
ATOM 616 O O . ASN A 1 74 ? -5.816 -2.857 14.874 1.00 95.06 74 ASN A O 1
ATOM 620 N N . TRP A 1 75 ? -7.407 -1.465 15.630 1.00 93.88 75 TRP A N 1
ATOM 621 C CA . TRP A 1 75 ? -7.771 -0.919 14.320 1.00 93.88 75 TRP A CA 1
ATOM 622 C C . TRP A 1 75 ? -6.563 -0.340 13.564 1.00 93.88 75 TRP A C 1
ATOM 624 O O . TRP A 1 75 ? -6.363 -0.606 12.381 1.00 93.88 75 TRP A O 1
ATOM 634 N N . MET A 1 76 ? -5.687 0.400 14.256 1.00 93.75 76 MET A N 1
ATOM 635 C CA . MET A 1 76 ? -4.452 0.917 13.649 1.00 93.75 76 MET A CA 1
ATOM 636 C C . MET A 1 76 ? -3.473 -0.196 13.251 1.00 93.75 76 MET A C 1
ATOM 638 O O . MET A 1 76 ? -2.745 -0.043 12.271 1.00 93.75 76 MET A O 1
ATOM 642 N N . LYS A 1 77 ? -3.398 -1.294 14.013 1.00 93.94 77 LYS A N 1
ATOM 643 C CA . LYS A 1 77 ? -2.542 -2.442 13.669 1.00 93.94 77 LYS A CA 1
ATOM 644 C C . LYS A 1 77 ? -3.066 -3.178 12.443 1.00 93.94 77 LYS A C 1
ATOM 646 O O . LYS A 1 77 ? -2.264 -3.542 11.591 1.00 93.94 77 LYS A O 1
ATOM 651 N N . GLU A 1 78 ? -4.375 -3.375 12.368 1.00 93.31 78 GLU A N 1
ATOM 652 C CA . GLU A 1 78 ? -5.040 -4.048 11.255 1.00 93.31 78 GLU A CA 1
ATOM 653 C C . GLU A 1 78 ? -4.863 -3.260 9.960 1.00 93.31 78 GLU A C 1
ATOM 655 O O . GLU A 1 78 ? -4.299 -3.792 9.010 1.00 93.31 78 GLU A O 1
ATOM 660 N N . LYS A 1 79 ? -5.125 -1.947 9.982 1.00 92.69 79 LYS A N 1
ATOM 661 C CA . LYS A 1 79 ? -4.837 -1.074 8.834 1.00 92.69 79 LYS A CA 1
ATOM 662 C C . LYS A 1 79 ? -3.380 -1.114 8.381 1.00 92.69 79 LYS A C 1
ATOM 664 O O . LYS A 1 79 ? -3.101 -1.141 7.189 1.00 92.69 79 LYS A O 1
ATOM 669 N N . ARG A 1 80 ? -2.428 -1.132 9.320 1.00 92.19 80 ARG A N 1
ATOM 670 C CA . ARG A 1 80 ? -0.998 -1.265 8.982 1.00 92.19 80 ARG A CA 1
ATOM 671 C C . ARG A 1 80 ? -0.670 -2.620 8.363 1.00 92.19 80 ARG A C 1
ATOM 673 O O . ARG A 1 80 ? 0.289 -2.705 7.603 1.00 92.19 80 ARG A O 1
ATOM 680 N N . LYS A 1 81 ? -1.391 -3.677 8.738 1.00 94.62 81 LYS A N 1
ATOM 681 C CA . LYS A 1 81 ? -1.223 -5.009 8.160 1.00 94.62 81 LYS A CA 1
ATOM 682 C C . LYS A 1 81 ? -1.785 -5.038 6.740 1.00 94.62 81 LYS A C 1
ATOM 684 O O . LYS A 1 81 ? -1.045 -5.388 5.837 1.00 94.62 81 LYS A O 1
ATOM 689 N N . GLU A 1 82 ? -3.009 -4.556 6.542 1.00 92.12 82 GLU A N 1
ATOM 690 C CA . GLU A 1 82 ? -3.628 -4.413 5.216 1.00 92.12 82 GLU A CA 1
ATOM 691 C C . GLU A 1 82 ? -2.742 -3.604 4.262 1.00 92.12 82 GLU A C 1
ATOM 693 O O . GLU A 1 82 ? -2.503 -4.012 3.131 1.00 92.12 82 GLU A O 1
ATOM 698 N N . GLU A 1 83 ? -2.183 -2.486 4.733 1.00 93.56 83 GLU A N 1
ATOM 699 C CA . GLU A 1 83 ? -1.280 -1.657 3.933 1.00 93.56 83 GLU A CA 1
ATOM 700 C C . GLU A 1 83 ? 0.013 -2.399 3.555 1.00 93.56 83 GLU A C 1
ATOM 702 O O . GLU A 1 83 ? 0.524 -2.236 2.448 1.00 93.56 83 GLU A O 1
ATOM 707 N N . LYS A 1 84 ? 0.562 -3.221 4.458 1.00 94.00 84 LYS A N 1
ATOM 708 C CA . LYS A 1 84 ? 1.736 -4.056 4.161 1.00 94.00 84 LYS A CA 1
ATOM 709 C C . LYS A 1 84 ? 1.408 -5.155 3.158 1.00 94.00 84 LYS A C 1
ATOM 711 O O . LYS A 1 84 ? 2.181 -5.353 2.228 1.00 94.00 84 LYS A O 1
ATOM 716 N N . ASP A 1 85 ? 0.281 -5.831 3.340 1.00 95.62 85 ASP A N 1
ATOM 717 C CA . ASP A 1 85 ? -0.165 -6.910 2.462 1.00 95.62 85 ASP A CA 1
ATOM 718 C C . ASP A 1 85 ? -0.440 -6.366 1.050 1.00 95.62 85 ASP A C 1
ATOM 720 O O . ASP A 1 85 ? -0.006 -6.956 0.065 1.00 95.62 85 ASP A O 1
ATOM 724 N N . PHE A 1 86 ? -1.050 -5.181 0.943 1.00 96.00 86 PHE A N 1
ATOM 725 C CA . PHE A 1 86 ? -1.221 -4.474 -0.328 1.00 96.00 86 PHE A CA 1
ATOM 726 C C . PHE A 1 86 ? 0.121 -4.157 -1.002 1.00 96.00 86 PHE A C 1
ATOM 728 O O . PHE A 1 86 ? 0.307 -4.433 -2.184 1.00 96.00 86 PHE A O 1
ATOM 735 N N . LYS A 1 87 ? 1.090 -3.619 -0.251 1.00 96.44 87 LYS A N 1
ATOM 736 C CA . LYS A 1 87 ? 2.433 -3.323 -0.780 1.00 96.44 87 LYS A CA 1
ATOM 737 C C . LYS A 1 87 ? 3.137 -4.572 -1.304 1.00 96.44 87 LYS A C 1
ATOM 739 O O . LYS A 1 87 ? 3.777 -4.503 -2.347 1.00 96.44 87 LYS A O 1
ATOM 744 N N . LEU A 1 88 ? 2.997 -5.700 -0.607 1.00 96.06 88 LEU A N 1
ATOM 745 C CA . LEU A 1 88 ? 3.535 -6.985 -1.054 1.00 96.06 88 LEU A CA 1
ATOM 746 C C . LEU A 1 88 ? 2.887 -7.441 -2.364 1.00 96.06 88 LEU A C 1
ATOM 748 O O . LEU A 1 88 ? 3.606 -7.794 -3.288 1.00 96.06 88 LEU A O 1
ATOM 752 N N . GLN A 1 89 ? 1.562 -7.336 -2.494 1.00 97.19 89 GLN A N 1
ATOM 753 C CA . GLN A 1 89 ? 0.868 -7.678 -3.741 1.00 97.19 89 GLN A CA 1
ATOM 754 C C . GLN A 1 89 ? 1.351 -6.840 -4.931 1.00 97.19 89 GLN A C 1
ATOM 756 O O . GLN A 1 89 ? 1.531 -7.376 -6.023 1.00 97.19 89 GLN A O 1
ATOM 761 N N . VAL A 1 90 ? 1.591 -5.541 -4.721 1.00 97.56 90 VAL A N 1
ATOM 762 C CA . VAL A 1 90 ? 2.145 -4.650 -5.753 1.00 97.56 90 VAL A CA 1
ATOM 763 C C . VAL A 1 90 ? 3.537 -5.114 -6.188 1.00 97.56 90 VAL A C 1
ATOM 765 O O . VAL A 1 90 ? 3.800 -5.215 -7.385 1.00 97.56 90 VAL A O 1
ATOM 768 N N . ILE A 1 91 ? 4.411 -5.429 -5.227 1.00 97.00 91 ILE A N 1
ATOM 769 C CA . ILE A 1 91 ? 5.769 -5.930 -5.485 1.00 97.00 91 ILE A CA 1
ATOM 770 C C . ILE A 1 91 ? 5.719 -7.261 -6.245 1.00 97.00 91 ILE A C 1
ATOM 772 O O . ILE A 1 91 ? 6.381 -7.413 -7.271 1.00 97.00 91 ILE A O 1
ATOM 776 N N . ASP A 1 92 ? 4.922 -8.215 -5.768 1.00 97.31 92 ASP A N 1
ATOM 777 C CA . ASP A 1 92 ? 4.818 -9.547 -6.362 1.00 97.31 92 ASP A CA 1
ATOM 778 C C . ASP A 1 92 ? 4.283 -9.476 -7.793 1.00 97.31 92 ASP A C 1
ATOM 780 O O . ASP A 1 92 ? 4.826 -10.116 -8.693 1.00 97.31 92 ASP A O 1
ATOM 784 N N . TYR A 1 93 ? 3.264 -8.646 -8.030 1.00 97.38 93 TYR A N 1
ATOM 785 C CA . TYR A 1 93 ? 2.738 -8.418 -9.371 1.00 97.38 93 TYR A CA 1
ATOM 786 C C . TYR A 1 93 ? 3.788 -7.800 -10.299 1.00 97.38 93 TYR A C 1
ATOM 788 O O . TYR A 1 93 ? 3.932 -8.259 -11.433 1.00 97.38 93 TYR A O 1
ATOM 796 N N . PHE A 1 94 ? 4.529 -6.790 -9.833 1.00 97.44 94 PHE A N 1
ATOM 797 C CA . PHE A 1 94 ? 5.586 -6.156 -10.619 1.00 97.44 94 PHE A CA 1
ATOM 798 C C . PHE A 1 94 ? 6.634 -7.187 -11.059 1.00 97.44 94 PHE A C 1
ATOM 800 O O . PHE A 1 94 ? 6.881 -7.353 -12.252 1.00 97.44 94 PHE A O 1
ATOM 807 N N . PHE A 1 95 ? 7.196 -7.950 -10.116 1.00 96.19 95 PHE A N 1
ATOM 808 C CA . PHE A 1 95 ? 8.242 -8.927 -10.431 1.00 96.19 95 PHE A CA 1
ATOM 809 C C . PHE A 1 95 ? 7.734 -10.129 -11.235 1.00 96.19 95 PHE A C 1
ATOM 811 O O . PHE A 1 95 ? 8.499 -10.698 -12.011 1.00 96.19 95 PHE A O 1
ATOM 818 N N . ALA A 1 96 ? 6.457 -10.496 -11.112 1.00 95.94 96 ALA A N 1
ATOM 819 C CA . ALA A 1 96 ? 5.851 -11.531 -11.950 1.00 95.94 96 ALA A CA 1
ATOM 820 C C . ALA A 1 96 ? 5.683 -11.101 -13.419 1.00 95.94 96 ALA A C 1
ATOM 822 O O . ALA A 1 96 ? 5.571 -11.958 -14.294 1.00 95.94 96 ALA A O 1
ATOM 823 N N . ASN A 1 97 ? 5.657 -9.793 -13.694 1.00 94.75 97 ASN A N 1
ATOM 824 C CA . ASN A 1 97 ? 5.396 -9.235 -15.022 1.00 94.75 97 ASN A CA 1
ATOM 825 C C . ASN A 1 97 ? 6.594 -8.497 -15.630 1.00 94.75 97 ASN A C 1
ATOM 827 O O . ASN A 1 97 ? 6.449 -7.897 -16.698 1.00 94.75 97 ASN A O 1
ATOM 831 N N . ILE A 1 98 ? 7.759 -8.548 -14.978 1.00 93.75 98 ILE A N 1
ATOM 832 C CA . ILE A 1 98 ? 8.967 -7.891 -15.468 1.00 93.75 98 ILE A CA 1
ATOM 833 C C . ILE A 1 98 ? 9.354 -8.422 -16.854 1.00 93.75 98 ILE A C 1
ATOM 835 O O . ILE A 1 98 ? 9.254 -9.616 -17.150 1.00 93.75 98 ILE A O 1
ATOM 839 N N . CYS A 1 99 ? 9.799 -7.525 -17.725 1.00 89.69 99 CYS A N 1
ATOM 840 C CA . CYS A 1 99 ? 10.151 -7.828 -19.102 1.00 89.69 99 CYS A CA 1
ATOM 841 C C . CYS A 1 99 ? 11.446 -7.119 -19.523 1.00 89.69 99 CYS A C 1
ATOM 843 O O . CYS A 1 99 ? 11.980 -6.264 -18.824 1.00 89.69 99 CYS A O 1
ATOM 845 N N . GLY A 1 100 ? 11.967 -7.458 -20.707 1.00 83.88 100 GLY A N 1
ATOM 846 C CA . GLY A 1 100 ? 13.233 -6.894 -21.193 1.00 83.88 100 GLY A CA 1
ATOM 847 C C . GLY A 1 100 ? 13.238 -5.365 -21.341 1.00 83.88 100 GLY A C 1
ATOM 848 O O . GLY A 1 100 ? 14.295 -4.749 -21.220 1.00 83.88 100 GLY A O 1
ATOM 849 N N . LEU A 1 101 ? 12.070 -4.746 -21.555 1.00 81.88 101 LEU A N 1
ATOM 850 C CA . LEU A 1 101 ? 11.937 -3.287 -21.651 1.00 81.88 101 LEU A CA 1
ATOM 851 C C . LEU A 1 101 ? 12.190 -2.576 -20.319 1.00 81.88 101 LEU A C 1
ATOM 853 O O . LEU A 1 101 ? 12.584 -1.413 -20.337 1.00 81.88 101 LEU A O 1
ATOM 857 N N . ASP A 1 102 ? 12.053 -3.267 -19.184 1.00 86.12 102 ASP A N 1
ATOM 858 C CA . ASP A 1 102 ? 12.275 -2.666 -17.868 1.00 86.12 102 ASP A CA 1
ATOM 859 C C . ASP A 1 102 ? 13.738 -2.282 -17.631 1.00 86.12 102 ASP A C 1
ATOM 861 O O . ASP A 1 102 ? 14.019 -1.460 -16.772 1.00 86.12 102 ASP A O 1
ATOM 865 N N . SER A 1 103 ? 14.676 -2.803 -18.425 1.00 79.81 103 SER A N 1
ATOM 866 C CA . SER A 1 103 ? 16.074 -2.350 -18.425 1.00 79.81 103 SER A CA 1
ATOM 867 C C . SER A 1 103 ? 16.285 -0.977 -19.083 1.00 79.81 103 SER A C 1
ATOM 869 O O . SER A 1 103 ? 17.343 -0.375 -18.921 1.00 79.81 103 SER A O 1
ATOM 871 N N . LEU A 1 104 ? 15.294 -0.483 -19.833 1.00 75.62 104 LEU A N 1
ATOM 872 C CA . LEU A 1 104 ? 15.386 0.734 -20.645 1.00 75.62 104 LEU A CA 1
ATOM 873 C C . LEU A 1 104 ? 14.379 1.808 -20.228 1.00 75.62 104 LEU A C 1
ATOM 875 O O . LEU A 1 104 ? 14.621 2.987 -20.468 1.00 75.62 104 LEU A O 1
ATOM 879 N N . CYS A 1 105 ? 13.234 1.420 -19.666 1.00 79.56 105 CYS A N 1
ATOM 880 C CA . CYS A 1 105 ? 12.188 2.346 -19.246 1.00 79.56 105 CYS A CA 1
ATOM 881 C C . CYS A 1 105 ? 11.303 1.747 -18.144 1.00 79.56 105 CYS A C 1
ATOM 883 O O . CYS A 1 105 ? 11.421 0.571 -17.808 1.00 79.56 105 CYS A O 1
ATOM 885 N N . ALA A 1 106 ? 10.399 2.560 -17.594 1.00 88.38 106 ALA A N 1
ATOM 886 C CA . ALA A 1 106 ? 9.503 2.184 -16.501 1.00 88.38 106 ALA A CA 1
ATOM 887 C C . ALA A 1 106 ? 8.193 1.511 -16.966 1.00 88.38 106 ALA A C 1
ATOM 889 O O . ALA A 1 106 ? 7.084 1.917 -16.611 1.00 88.38 106 ALA A O 1
ATOM 890 N N . TYR A 1 107 ? 8.315 0.513 -17.838 1.00 90.44 107 TYR A N 1
ATOM 891 C CA . TYR A 1 107 ? 7.170 -0.100 -18.507 1.00 90.44 107 TYR A CA 1
ATOM 892 C C . TYR A 1 107 ? 6.269 -0.894 -17.552 1.00 90.44 107 TYR A C 1
ATOM 894 O O . TYR A 1 107 ? 5.040 -0.751 -17.566 1.00 90.44 107 TYR A O 1
ATOM 902 N N . THR A 1 108 ? 6.856 -1.759 -16.727 1.00 93.31 108 THR A N 1
ATOM 903 C CA . THR A 1 108 ? 6.086 -2.622 -15.827 1.00 93.31 108 THR A CA 1
ATOM 904 C C . THR A 1 108 ? 5.528 -1.833 -14.644 1.00 93.31 108 THR A C 1
ATOM 906 O O . THR A 1 108 ? 4.458 -2.172 -14.135 1.00 93.31 108 THR A O 1
ATOM 909 N N . GLU A 1 109 ? 6.153 -0.723 -14.258 1.00 95.88 109 GLU A N 1
ATOM 910 C CA . GLU A 1 109 ? 5.634 0.222 -13.269 1.00 95.88 109 GLU A CA 1
ATOM 911 C C . GLU A 1 109 ? 4.335 0.871 -13.751 1.00 95.88 109 GLU A C 1
ATOM 913 O O . GLU A 1 109 ? 3.355 0.897 -13.005 1.00 95.88 109 GLU A O 1
ATOM 918 N N . GLU A 1 110 ? 4.279 1.315 -15.011 1.00 94.19 110 GLU A N 1
ATOM 919 C CA . GLU A 1 110 ? 3.060 1.867 -15.616 1.00 94.19 110 GLU A CA 1
ATOM 920 C C . GLU A 1 110 ? 1.927 0.836 -15.665 1.00 94.19 110 GLU A C 1
ATOM 922 O O . GLU A 1 110 ? 0.782 1.133 -15.310 1.00 94.19 110 GLU A O 1
ATOM 927 N N . LYS A 1 111 ? 2.241 -0.410 -16.035 1.00 95.50 111 LYS A N 1
ATOM 928 C CA . LYS A 1 111 ? 1.258 -1.504 -16.010 1.00 95.50 111 LYS A CA 1
ATOM 929 C C . LYS A 1 111 ? 0.775 -1.831 -14.605 1.00 95.50 111 LYS A C 1
ATOM 931 O O . LYS A 1 111 ? -0.406 -2.118 -14.418 1.00 95.50 111 LYS A O 1
ATOM 936 N N . THR A 1 112 ? 1.676 -1.809 -13.630 1.00 96.75 112 THR A N 1
ATOM 937 C CA . THR A 1 112 ? 1.358 -2.079 -12.226 1.00 96.75 112 THR A CA 1
ATOM 938 C C . THR A 1 112 ? 0.460 -0.977 -11.667 1.00 96.75 112 THR A C 1
ATOM 940 O O . THR A 1 112 ? -0.566 -1.274 -11.055 1.00 96.75 112 THR A O 1
ATOM 943 N N . ALA A 1 113 ? 0.772 0.287 -11.961 1.00 97.19 113 ALA A N 1
ATOM 944 C CA . ALA A 1 113 ? -0.053 1.439 -11.608 1.00 97.19 113 ALA A CA 1
ATOM 945 C C . ALA A 1 113 ? -1.485 1.292 -12.146 1.00 97.19 113 ALA A C 1
ATOM 947 O O . ALA A 1 113 ? -2.453 1.463 -11.402 1.00 97.19 113 ALA A O 1
ATOM 948 N N . LEU A 1 114 ? -1.621 0.893 -13.415 1.00 97.00 114 LEU A N 1
ATOM 949 C CA . LEU A 1 114 ? -2.921 0.659 -14.040 1.00 97.00 114 LEU A CA 1
ATOM 950 C C . LEU A 1 114 ? -3.670 -0.527 -13.410 1.00 97.00 114 LEU A C 1
ATOM 952 O O . LEU A 1 114 ? -4.870 -0.420 -13.168 1.00 97.00 114 LEU A O 1
ATOM 956 N N . HIS A 1 115 ? -2.980 -1.635 -13.120 1.00 97.44 115 HIS A N 1
ATOM 957 C CA . HIS A 1 115 ? -3.592 -2.838 -12.543 1.00 97.44 115 HIS A CA 1
ATOM 958 C C . HIS A 1 115 ? -4.201 -2.579 -11.161 1.00 97.44 115 HIS A C 1
ATOM 960 O O . HIS A 1 115 ? -5.340 -2.960 -10.902 1.00 97.44 115 HIS A O 1
ATOM 966 N N . PHE A 1 116 ? -3.460 -1.896 -10.286 1.00 96.56 116 PHE A N 1
ATOM 967 C CA . PHE A 1 116 ? -3.920 -1.576 -8.932 1.00 96.56 116 PHE A CA 1
ATOM 968 C C . PHE A 1 116 ? -4.714 -0.266 -8.852 1.00 96.56 116 PHE A C 1
ATOM 970 O O . PHE A 1 116 ? -5.182 0.093 -7.772 1.00 96.56 116 PHE A O 1
ATOM 977 N N . ASN A 1 117 ? -4.883 0.438 -9.976 1.00 97.44 117 ASN A N 1
ATOM 978 C CA . ASN A 1 117 ? -5.518 1.753 -10.053 1.00 97.44 117 ASN A CA 1
ATOM 979 C C . ASN A 1 117 ? -4.915 2.757 -9.050 1.00 97.44 117 ASN A C 1
ATOM 981 O O . ASN A 1 117 ? -5.625 3.457 -8.323 1.00 97.44 117 ASN A O 1
ATOM 985 N N . ILE A 1 118 ? -3.584 2.802 -8.998 1.00 96.81 118 ILE A N 1
ATOM 986 C CA . ILE A 1 118 ? -2.821 3.723 -8.154 1.00 96.81 118 ILE A CA 1
ATOM 987 C C . ILE A 1 118 ? -1.944 4.636 -9.015 1.00 96.81 118 ILE A C 1
ATOM 989 O O . ILE A 1 118 ? -1.539 4.254 -10.112 1.00 96.81 118 ILE A O 1
ATOM 993 N N . PRO A 1 119 ? -1.617 5.850 -8.545 1.00 97.44 119 PRO A N 1
ATOM 994 C CA . PRO A 1 119 ? -0.674 6.716 -9.236 1.00 97.44 119 PRO A CA 1
ATOM 995 C C . PRO A 1 119 ? 0.711 6.075 -9.378 1.00 97.44 119 PRO A C 1
ATOM 997 O O . PRO A 1 119 ? 1.211 5.449 -8.444 1.00 97.44 119 PRO A O 1
ATOM 1000 N N . LEU A 1 120 ? 1.382 6.340 -10.501 1.00 95.12 120 LEU A N 1
ATOM 1001 C CA . LEU A 1 120 ? 2.714 5.800 -10.793 1.00 95.12 120 LEU A CA 1
ATOM 1002 C C . LEU A 1 120 ? 3.755 6.111 -9.697 1.00 95.12 120 LEU A C 1
ATOM 1004 O O . LEU A 1 120 ? 4.539 5.243 -9.332 1.00 95.12 120 LEU A O 1
ATOM 1008 N N . HIS A 1 121 ? 3.723 7.309 -9.102 1.00 96.25 121 HIS A N 1
ATOM 1009 C CA . HIS A 1 121 ? 4.637 7.665 -8.004 1.00 96.25 121 HIS A CA 1
ATOM 1010 C C . HIS A 1 121 ? 4.495 6.748 -6.780 1.00 96.25 121 HIS A C 1
ATOM 1012 O O . HIS A 1 121 ? 5.485 6.448 -6.123 1.00 96.25 121 HIS A O 1
ATOM 1018 N N . GLN A 1 122 ? 3.288 6.246 -6.496 1.00 95.75 122 GLN A N 1
ATOM 1019 C CA . GLN A 1 122 ? 3.085 5.321 -5.382 1.00 95.75 122 GLN A CA 1
ATOM 1020 C C . GLN A 1 122 ? 3.708 3.959 -5.671 1.00 95.75 122 GLN A C 1
ATOM 1022 O O . GLN A 1 122 ? 4.224 3.326 -4.756 1.00 95.75 122 GLN A O 1
ATOM 1027 N N . VAL A 1 123 ? 3.694 3.519 -6.931 1.00 97.00 123 VAL A N 1
ATOM 1028 C CA . VAL A 1 123 ? 4.391 2.295 -7.342 1.00 97.00 123 VAL A CA 1
ATOM 1029 C C . VAL A 1 123 ? 5.887 2.443 -7.067 1.00 97.00 123 VAL A C 1
ATOM 1031 O O . VAL A 1 123 ? 6.458 1.593 -6.390 1.00 97.00 123 VAL A O 1
ATOM 1034 N N . TYR A 1 124 ? 6.500 3.561 -7.466 1.00 95.62 124 TYR A N 1
ATOM 1035 C CA . TYR A 1 124 ? 7.909 3.835 -7.162 1.00 95.62 124 TYR A CA 1
ATOM 1036 C C . TYR A 1 124 ? 8.205 3.875 -5.655 1.00 95.62 124 TYR A C 1
ATOM 1038 O O . TYR A 1 124 ? 9.160 3.253 -5.199 1.00 95.62 124 TYR A O 1
ATOM 1046 N N . ASP A 1 125 ? 7.372 4.530 -4.844 1.00 96.56 125 ASP A N 1
ATOM 1047 C CA . ASP A 1 125 ? 7.548 4.590 -3.381 1.00 96.56 125 ASP A CA 1
ATOM 1048 C C . ASP A 1 125 ? 7.446 3.219 -2.687 1.00 96.56 125 ASP A C 1
ATOM 1050 O O . ASP A 1 125 ? 7.931 3.026 -1.559 1.00 96.56 125 ASP A O 1
ATOM 1054 N N . ILE A 1 126 ? 6.734 2.281 -3.313 1.00 96.50 126 ILE A N 1
ATOM 1055 C CA . ILE A 1 126 ? 6.613 0.899 -2.854 1.00 96.50 126 ILE A CA 1
ATOM 1056 C C . ILE A 1 126 ? 7.841 0.104 -3.298 1.00 96.50 126 ILE A C 1
ATOM 1058 O O . ILE A 1 126 ? 8.480 -0.525 -2.455 1.00 96.50 126 ILE A O 1
ATOM 1062 N N . LEU A 1 127 ? 8.186 0.169 -4.586 1.00 96.50 127 LEU A N 1
ATOM 1063 C CA . LEU A 1 127 ? 9.259 -0.618 -5.189 1.00 96.50 127 LEU A CA 1
ATOM 1064 C C . LEU A 1 127 ? 10.659 -0.166 -4.750 1.00 96.50 127 LEU A C 1
ATOM 1066 O O . LEU A 1 127 ? 11.494 -1.016 -4.473 1.00 96.50 127 LEU A O 1
ATOM 1070 N N . SER A 1 128 ? 10.906 1.134 -4.566 1.00 94.81 128 SER A N 1
ATOM 1071 C CA . SER A 1 128 ? 12.200 1.702 -4.114 1.00 94.81 128 SER A CA 1
ATOM 1072 C C . SER A 1 128 ? 12.701 1.164 -2.768 1.00 94.81 128 SER A C 1
ATOM 1074 O O . SER A 1 128 ? 13.879 1.289 -2.422 1.00 94.81 128 SER A O 1
ATOM 1076 N N . LYS A 1 129 ? 11.809 0.558 -1.979 1.00 93.75 129 LYS A N 1
ATOM 1077 C CA . LYS A 1 129 ? 12.149 -0.092 -0.708 1.00 93.75 129 LYS A CA 1
ATOM 1078 C C . LYS A 1 129 ? 12.652 -1.522 -0.890 1.00 93.75 129 LYS A C 1
ATOM 1080 O O . LYS A 1 129 ? 13.281 -2.038 0.032 1.00 93.75 129 LYS A O 1
ATOM 1085 N N . ASP A 1 130 ? 12.370 -2.152 -2.027 1.00 94.50 130 ASP A N 1
ATOM 1086 C CA . ASP A 1 130 ? 12.843 -3.489 -2.377 1.00 94.50 130 ASP A CA 1
ATOM 1087 C C . ASP A 1 130 ? 14.245 -3.400 -2.995 1.00 94.50 130 ASP A C 1
ATOM 1089 O O . ASP A 1 130 ? 14.501 -2.610 -3.903 1.00 94.50 130 ASP A O 1
ATOM 1093 N N . GLU A 1 131 ? 15.176 -4.213 -2.499 1.00 94.50 131 GLU A N 1
ATOM 1094 C CA . GLU A 1 131 ? 16.569 -4.179 -2.954 1.00 94.50 131 GLU A CA 1
ATOM 1095 C C . GLU A 1 131 ? 16.714 -4.633 -4.414 1.00 94.50 131 GLU A C 1
ATOM 1097 O O . GLU A 1 131 ? 17.531 -4.084 -5.149 1.00 94.50 131 GLU A O 1
ATOM 1102 N N . ARG A 1 132 ? 15.865 -5.562 -4.874 1.00 93.81 132 ARG A N 1
ATOM 1103 C CA . ARG A 1 132 ? 15.874 -6.058 -6.261 1.00 93.81 132 ARG A CA 1
ATOM 1104 C C . ARG A 1 132 ? 15.501 -4.962 -7.250 1.00 93.81 132 ARG A C 1
ATOM 1106 O O . ARG A 1 132 ? 16.001 -4.927 -8.368 1.00 93.81 132 ARG A O 1
ATOM 1113 N N . TYR A 1 133 ? 14.614 -4.058 -6.843 1.00 94.56 133 TYR A N 1
ATOM 1114 C CA . TYR A 1 133 ? 14.200 -2.949 -7.691 1.00 94.56 133 TYR A CA 1
ATOM 1115 C C . TYR A 1 133 ? 15.335 -1.934 -7.885 1.00 94.56 133 TYR A C 1
ATOM 1117 O O . TYR A 1 133 ? 15.548 -1.449 -8.993 1.00 94.56 133 TYR A O 1
ATOM 1125 N N . LYS A 1 134 ? 16.150 -1.701 -6.850 1.00 93.12 134 LYS A N 1
ATOM 1126 C CA . LYS A 1 134 ? 17.334 -0.833 -6.953 1.00 93.12 134 LYS A CA 1
ATOM 1127 C C . LYS A 1 134 ? 18.374 -1.358 -7.943 1.00 93.12 134 LYS A C 1
ATOM 1129 O O . LYS A 1 134 ? 19.118 -0.576 -8.524 1.00 93.12 134 LYS A O 1
ATOM 1134 N N . GLU A 1 135 ? 18.468 -2.673 -8.134 1.00 91.31 135 GLU A N 1
ATOM 1135 C CA . GLU A 1 135 ? 19.342 -3.253 -9.163 1.00 91.31 135 GLU A CA 1
ATOM 1136 C C . GLU A 1 135 ? 18.860 -2.898 -10.574 1.00 91.31 135 GLU A C 1
ATOM 1138 O O . GLU A 1 135 ? 19.674 -2.559 -11.431 1.00 91.31 135 GLU A O 1
ATOM 1143 N N . ILE A 1 136 ? 17.544 -2.901 -10.799 1.00 90.06 136 ILE A N 1
ATOM 1144 C CA . ILE A 1 136 ? 16.940 -2.475 -12.068 1.00 90.06 136 ILE A CA 1
ATOM 1145 C C . ILE A 1 136 ? 17.214 -0.987 -12.307 1.00 90.06 136 ILE A C 1
ATOM 1147 O O . ILE A 1 136 ? 17.609 -0.614 -13.410 1.00 90.06 136 ILE A O 1
ATOM 1151 N N . GLU A 1 137 ? 17.074 -0.145 -11.279 1.00 91.12 137 GLU A N 1
ATOM 1152 C CA . GLU A 1 137 ? 17.408 1.282 -11.376 1.00 91.12 137 GLU A CA 1
ATOM 1153 C C . GLU A 1 137 ? 18.878 1.499 -11.749 1.00 91.12 137 GLU A C 1
ATOM 1155 O O . GLU A 1 137 ? 19.154 2.238 -12.689 1.00 91.12 137 GLU A O 1
ATOM 1160 N N . LYS A 1 138 ? 19.817 0.775 -11.128 1.00 90.06 138 LYS A N 1
ATOM 1161 C CA . LYS A 1 138 ? 21.242 0.842 -11.505 1.00 90.06 138 LYS A CA 1
ATOM 1162 C C . LYS A 1 138 ? 21.481 0.457 -12.964 1.00 90.06 138 LYS A C 1
ATOM 1164 O O . LYS A 1 138 ? 22.283 1.091 -13.644 1.00 90.06 138 LYS A O 1
ATOM 1169 N N . ILE A 1 139 ? 20.801 -0.577 -13.463 1.00 88.06 139 ILE A N 1
ATOM 1170 C CA . ILE A 1 139 ? 20.913 -0.992 -14.871 1.00 88.06 139 ILE A CA 1
ATOM 1171 C C . ILE A 1 139 ? 20.415 0.122 -15.801 1.00 88.06 139 ILE A C 1
ATOM 1173 O O . ILE A 1 139 ? 21.054 0.397 -16.820 1.00 88.06 139 ILE A O 1
ATOM 1177 N N . ARG A 1 140 ? 19.307 0.782 -15.445 1.00 86.06 140 ARG A N 1
ATOM 1178 C CA . ARG A 1 140 ? 18.766 1.919 -16.202 1.00 86.06 140 ARG A CA 1
ATOM 1179 C C . ARG A 1 140 ? 19.736 3.095 -16.204 1.00 86.06 140 ARG A C 1
ATOM 1181 O O . ARG A 1 140 ? 20.069 3.584 -17.277 1.00 86.06 140 ARG A O 1
ATOM 1188 N N . GLU A 1 141 ? 20.256 3.474 -15.039 1.00 86.06 141 GLU A N 1
ATOM 1189 C CA . GLU A 1 141 ? 21.245 4.549 -14.899 1.00 86.06 141 GLU A CA 1
ATOM 1190 C C . GLU A 1 141 ? 22.493 4.278 -15.750 1.00 86.06 141 GLU A C 1
ATOM 1192 O O . GLU A 1 141 ? 22.925 5.141 -16.510 1.00 86.06 141 GLU A O 1
ATOM 1197 N N . MET A 1 142 ? 23.033 3.053 -15.708 1.00 82.88 142 MET A N 1
ATOM 1198 C CA . MET A 1 142 ? 24.176 2.662 -16.541 1.00 82.88 142 MET A CA 1
ATOM 1199 C C . MET A 1 142 ? 23.864 2.735 -18.042 1.00 82.88 142 MET A C 1
ATOM 1201 O O . MET A 1 142 ? 24.716 3.128 -18.841 1.00 82.88 142 MET A O 1
ATOM 1205 N N . SER A 1 143 ? 22.654 2.339 -18.445 1.00 80.69 143 SER A N 1
ATOM 1206 C CA . SER A 1 143 ? 22.201 2.419 -19.837 1.00 80.69 143 SER A CA 1
ATOM 1207 C C . SER A 1 143 ? 22.084 3.873 -20.307 1.00 80.69 143 SER A C 1
ATOM 1209 O O . SER A 1 143 ? 22.571 4.215 -21.388 1.00 80.69 143 SER A O 1
ATOM 1211 N N . GLU A 1 144 ? 21.501 4.747 -19.487 1.00 77.31 144 GLU A N 1
ATOM 1212 C CA . GLU A 1 144 ? 21.392 6.184 -19.755 1.00 77.31 144 GLU A CA 1
ATOM 1213 C C . GLU A 1 144 ? 22.769 6.852 -19.818 1.00 77.31 144 GLU A C 1
ATOM 1215 O O . GLU A 1 144 ? 23.062 7.590 -20.762 1.00 77.31 144 GLU A O 1
ATOM 1220 N N . GLU A 1 145 ? 23.657 6.540 -18.874 1.00 74.06 145 GLU A N 1
ATOM 1221 C CA . GLU A 1 145 ? 25.028 7.045 -18.852 1.00 74.06 145 GLU A CA 1
ATOM 1222 C C . GLU A 1 145 ? 25.799 6.608 -20.106 1.00 74.06 145 GLU A C 1
ATOM 1224 O O . GLU A 1 145 ? 26.452 7.426 -20.758 1.00 74.06 145 GLU A O 1
ATOM 1229 N N . ALA A 1 146 ? 25.679 5.342 -20.514 1.00 71.38 146 ALA A N 1
ATOM 1230 C CA . ALA A 1 146 ? 26.294 4.847 -21.742 1.00 71.38 146 ALA A CA 1
ATOM 1231 C C . ALA A 1 146 ? 25.769 5.582 -22.989 1.00 71.38 146 ALA A C 1
ATOM 1233 O O . ALA A 1 146 ? 26.546 5.904 -23.897 1.00 71.38 146 ALA A O 1
ATOM 1234 N N . GLN A 1 147 ? 24.467 5.886 -23.041 1.00 74.94 147 GLN A N 1
ATOM 1235 C CA . GLN A 1 147 ? 23.872 6.675 -24.123 1.00 74.94 147 GLN A CA 1
ATOM 1236 C C . GLN A 1 147 ? 24.409 8.112 -24.134 1.00 74.94 147 GLN A C 1
ATOM 1238 O O . GLN A 1 147 ? 24.823 8.602 -25.189 1.00 74.94 147 GLN A O 1
ATOM 1243 N N . MET A 1 148 ? 24.475 8.764 -22.974 1.00 75.31 148 MET A N 1
ATOM 1244 C CA . MET A 1 148 ? 25.002 10.123 -22.831 1.00 75.31 148 MET A CA 1
ATOM 1245 C C . MET A 1 148 ? 26.490 10.207 -23.178 1.00 75.31 148 MET A C 1
ATOM 1247 O O . MET A 1 148 ? 26.892 11.084 -23.942 1.00 75.31 148 MET A O 1
ATOM 1251 N N . ASN A 1 149 ? 27.302 9.256 -22.716 1.00 72.38 149 ASN A N 1
ATOM 1252 C CA . ASN A 1 149 ? 28.724 9.175 -23.047 1.00 72.38 149 ASN A CA 1
ATOM 1253 C C . ASN A 1 149 ? 28.944 8.974 -24.550 1.00 72.38 149 ASN A C 1
ATOM 1255 O O . ASN A 1 149 ? 29.830 9.594 -25.142 1.00 72.38 149 ASN A O 1
ATOM 1259 N N . ARG A 1 150 ? 28.100 8.170 -25.207 1.00 70.62 150 ARG A N 1
ATOM 1260 C CA . ARG A 1 150 ? 28.134 8.013 -26.665 1.00 70.62 150 ARG A CA 1
ATOM 1261 C C . ARG A 1 150 ? 27.820 9.326 -27.385 1.00 70.62 150 ARG A C 1
ATOM 1263 O O . ARG A 1 150 ? 28.520 9.668 -28.338 1.00 70.62 150 ARG A O 1
ATOM 1270 N N . LEU A 1 151 ? 26.797 10.058 -26.944 1.00 73.62 151 LEU A N 1
ATOM 1271 C CA . LEU A 1 151 ? 26.438 11.364 -27.509 1.00 73.62 151 LEU A CA 1
ATOM 1272 C C . LEU A 1 151 ? 27.549 12.397 -27.298 1.00 73.62 151 LEU A C 1
ATOM 1274 O O . LEU A 1 151 ? 27.935 13.084 -28.244 1.00 73.62 151 LEU A O 1
ATOM 1278 N N . HIS A 1 152 ? 28.127 12.447 -26.100 1.00 73.75 152 HIS A N 1
ATOM 1279 C CA . HIS A 1 152 ? 29.234 13.342 -25.792 1.00 73.75 152 HIS A CA 1
ATOM 1280 C C . HIS A 1 152 ? 30.478 13.017 -26.625 1.00 73.75 152 HIS A C 1
ATOM 1282 O O . HIS A 1 152 ? 31.096 13.910 -27.195 1.00 73.75 152 HIS A O 1
ATOM 1288 N N . GLN A 1 153 ? 30.820 11.737 -26.797 1.00 72.25 153 GLN A N 1
ATOM 1289 C CA . GLN A 1 153 ? 31.937 11.330 -27.649 1.00 72.25 153 GLN A CA 1
ATOM 1290 C C . GLN A 1 153 ? 31.722 11.738 -29.113 1.00 72.25 153 GLN A C 1
ATOM 1292 O O . GLN A 1 153 ? 32.682 12.105 -29.799 1.00 72.25 153 GLN A O 1
ATOM 1297 N N . ILE A 1 154 ? 30.479 11.682 -29.606 1.00 70.69 154 ILE A N 1
ATOM 1298 C CA . ILE A 1 154 ? 30.122 12.223 -30.921 1.00 70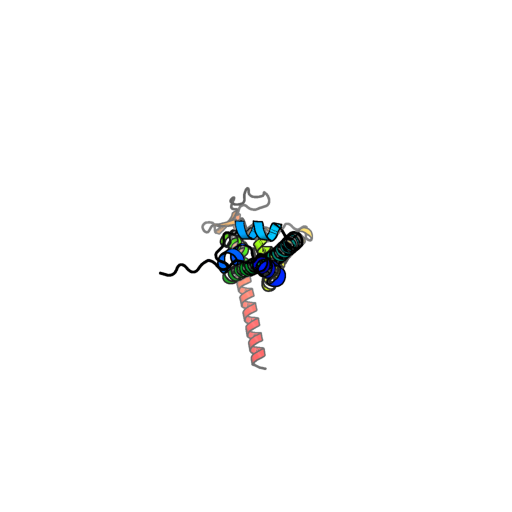.69 154 ILE A CA 1
ATOM 1299 C C . ILE A 1 154 ? 30.408 13.726 -30.930 1.00 70.69 154 ILE A C 1
ATOM 1301 O O . ILE A 1 154 ? 31.210 14.166 -31.746 1.00 70.69 154 ILE A O 1
ATOM 1305 N N . GLU A 1 155 ? 29.856 14.495 -29.995 1.00 71.06 155 GLU A N 1
ATOM 1306 C CA . GLU A 1 155 ? 30.033 15.950 -29.905 1.00 71.06 155 GLU A CA 1
ATOM 1307 C C . GLU A 1 155 ? 31.504 16.389 -29.784 1.00 71.06 155 GLU A C 1
ATOM 1309 O O . GLU A 1 155 ? 31.949 17.292 -30.496 1.00 71.06 155 GLU A O 1
ATOM 1314 N N . VAL A 1 156 ? 32.302 15.718 -28.951 1.00 68.19 156 VAL A N 1
ATOM 1315 C CA . VAL A 1 156 ? 33.750 15.951 -28.814 1.00 68.19 156 VAL A CA 1
ATOM 1316 C C . VAL A 1 156 ? 34.465 15.693 -30.139 1.00 68.19 156 VAL A C 1
ATOM 1318 O O . VAL A 1 156 ? 35.304 16.485 -30.570 1.00 68.19 156 VAL A O 1
ATOM 1321 N N . ASN A 1 157 ? 34.102 14.622 -30.850 1.00 62.84 157 ASN A N 1
ATOM 1322 C CA . ASN A 1 157 ? 34.640 14.365 -32.184 1.00 62.84 157 ASN A CA 1
ATOM 1323 C C . ASN A 1 157 ? 34.247 15.457 -33.198 1.00 62.84 157 ASN A C 1
ATOM 1325 O O . ASN A 1 157 ? 35.043 15.743 -34.096 1.00 62.84 157 ASN A O 1
ATOM 1329 N N . LEU A 1 158 ? 33.066 16.073 -33.051 1.00 61.25 158 LEU A N 1
ATOM 1330 C CA . LEU A 1 158 ? 32.614 17.198 -33.881 1.00 61.25 158 LEU A CA 1
ATOM 1331 C C . LEU A 1 158 ? 33.344 18.513 -33.551 1.00 61.25 158 LEU A C 1
ATOM 1333 O O . LEU A 1 158 ? 33.608 19.307 -34.450 1.00 61.25 158 LEU A O 1
ATOM 1337 N N . THR A 1 159 ? 33.676 18.751 -32.281 1.00 58.28 159 THR A N 1
ATOM 1338 C CA . THR A 1 159 ? 34.244 20.023 -31.794 1.00 58.28 159 THR A CA 1
ATOM 1339 C C . THR A 1 159 ? 35.774 20.071 -31.848 1.00 58.28 159 THR A C 1
ATOM 1341 O O . THR A 1 159 ? 36.339 21.084 -32.263 1.00 58.28 159 THR A O 1
ATOM 1344 N N . VAL A 1 160 ? 36.472 18.982 -31.498 1.00 54.72 160 VAL A N 1
ATOM 1345 C CA . VAL A 1 160 ? 37.952 18.923 -31.450 1.00 54.72 160 VAL A CA 1
ATOM 1346 C C . VAL A 1 160 ? 38.577 18.945 -32.845 1.00 54.72 160 VAL A C 1
ATOM 1348 O O . VAL A 1 160 ? 39.675 19.463 -33.056 1.00 54.72 160 VAL A O 1
ATOM 1351 N N . LYS A 1 161 ? 37.875 18.414 -33.842 1.00 50.56 161 LYS A N 1
ATOM 1352 C CA . LYS A 1 161 ? 38.298 18.469 -35.237 1.00 50.56 161 LYS A CA 1
ATOM 1353 C C . LYS A 1 161 ? 37.366 19.453 -35.928 1.00 50.56 161 LYS A C 1
ATOM 1355 O O . LYS A 1 161 ? 36.269 19.055 -36.284 1.00 50.56 161 LYS A O 1
ATOM 1360 N N . ARG A 1 162 ? 37.802 20.697 -36.188 1.00 50.06 162 ARG A N 1
ATOM 1361 C CA . ARG A 1 162 ? 37.167 21.622 -37.163 1.00 50.06 162 ARG A CA 1
ATOM 1362 C C . ARG A 1 162 ? 37.202 21.027 -38.586 1.00 50.06 162 ARG A C 1
ATOM 1364 O O . ARG A 1 162 ? 37.797 21.578 -39.505 1.00 50.06 162 ARG A O 1
ATOM 1371 N N . ARG A 1 163 ? 36.656 19.833 -38.761 1.00 55.19 163 ARG A N 1
ATOM 1372 C CA . ARG A 1 163 ? 36.545 19.079 -40.000 1.00 55.19 163 ARG A CA 1
ATOM 1373 C C . ARG A 1 163 ? 35.061 19.035 -40.325 1.00 55.19 163 ARG A C 1
ATOM 1375 O O . ARG A 1 163 ? 34.236 18.920 -39.422 1.00 55.19 163 ARG A O 1
ATOM 1382 N N . LYS A 1 164 ? 34.719 19.119 -41.614 1.00 62.03 164 LYS A N 1
ATOM 1383 C CA . LYS A 1 164 ? 33.359 18.800 -42.064 1.00 62.03 164 LYS A CA 1
ATOM 1384 C C . LYS A 1 164 ? 32.991 17.437 -41.482 1.00 62.03 164 LYS A C 1
ATOM 1386 O O . LYS A 1 164 ? 33.747 16.480 -41.663 1.00 62.03 164 LYS A O 1
ATOM 1391 N N . ILE A 1 165 ? 31.876 17.382 -40.759 1.00 60.88 165 ILE A N 1
ATOM 1392 C CA . ILE A 1 165 ? 31.347 16.136 -40.210 1.00 60.88 165 ILE A CA 1
ATOM 1393 C C . ILE A 1 165 ? 31.215 15.160 -41.374 1.00 60.88 165 ILE A C 1
ATOM 1395 O O . ILE A 1 165 ? 30.690 15.526 -42.431 1.00 60.88 165 ILE A O 1
ATOM 1399 N N . SER A 1 166 ? 31.742 13.943 -41.219 1.00 68.69 166 SER A N 1
ATOM 1400 C CA . SER A 1 166 ? 31.592 12.957 -42.279 1.00 68.69 166 SER A CA 1
ATOM 1401 C C . SER A 1 166 ? 30.104 12.672 -42.460 1.00 68.69 166 SER A C 1
ATOM 1403 O O . SER A 1 166 ? 29.351 12.537 -41.494 1.00 68.69 166 SER A O 1
ATOM 1405 N N . GLU A 1 167 ? 29.672 12.567 -43.713 1.00 69.75 167 GLU A N 1
ATOM 1406 C CA . GLU A 1 167 ? 28.267 12.310 -44.044 1.00 69.75 167 GLU A CA 1
ATOM 1407 C C . GLU A 1 167 ? 27.745 11.030 -43.379 1.00 69.75 167 GLU A C 1
ATOM 1409 O O . GLU A 1 167 ? 26.552 10.890 -43.129 1.00 69.75 167 GLU A O 1
ATOM 1414 N N . ARG A 1 168 ? 28.660 10.116 -43.043 1.00 71.06 168 ARG A N 1
ATOM 1415 C CA . ARG A 1 168 ? 28.410 8.906 -42.268 1.00 71.06 168 ARG A CA 1
ATOM 1416 C C . ARG A 1 168 ? 28.001 9.162 -40.828 1.00 71.06 168 ARG A C 1
ATOM 1418 O O . ARG A 1 168 ? 27.009 8.589 -40.396 1.00 71.06 168 ARG A O 1
ATOM 1425 N N . ILE A 1 169 ? 28.738 9.999 -40.104 1.00 70.00 169 ILE A N 1
ATOM 1426 C CA . ILE A 1 169 ? 28.432 10.280 -38.696 1.00 70.00 169 ILE A CA 1
ATOM 1427 C C . ILE A 1 169 ? 27.067 10.967 -38.596 1.00 70.00 169 ILE A C 1
ATOM 1429 O O . ILE A 1 169 ? 26.261 10.578 -37.760 1.00 70.00 169 ILE A O 1
ATOM 1433 N N . ILE A 1 170 ? 26.776 11.897 -39.515 1.00 73.81 170 ILE A N 1
ATOM 1434 C CA . ILE A 1 170 ? 25.469 12.566 -39.616 1.00 73.81 170 ILE A CA 1
ATOM 1435 C C . ILE A 1 170 ? 24.341 11.549 -39.847 1.00 73.81 170 ILE A C 1
ATOM 1437 O O . ILE A 1 170 ? 23.293 11.616 -39.205 1.00 73.81 170 ILE A O 1
ATOM 1441 N N . PHE A 1 171 ? 24.541 10.607 -40.773 1.00 75.12 171 PHE A N 1
ATOM 1442 C CA . PHE A 1 171 ? 23.539 9.586 -41.066 1.00 75.12 171 PHE A CA 1
ATOM 1443 C C . PHE A 1 171 ? 23.308 8.650 -39.872 1.00 75.12 171 PHE A C 1
ATOM 1445 O O . PHE A 1 171 ? 22.159 8.401 -39.521 1.00 75.12 171 PHE A O 1
ATOM 1452 N N . GLU A 1 172 ? 24.366 8.169 -39.210 1.00 72.69 172 GLU A N 1
ATOM 1453 C CA . GLU A 1 172 ? 24.243 7.281 -38.045 1.00 72.69 172 GLU A CA 1
ATOM 1454 C C . GLU A 1 172 ? 23.541 7.966 -36.862 1.00 72.69 172 GLU A C 1
ATOM 1456 O O . GLU A 1 172 ? 22.659 7.359 -36.253 1.00 72.69 172 GLU A O 1
ATOM 1461 N N . SER A 1 173 ? 23.859 9.235 -36.575 1.00 71.44 173 SER A N 1
ATOM 1462 C CA . SER A 1 173 ? 23.205 9.998 -35.500 1.00 71.44 173 SER A CA 1
ATOM 1463 C C . SER A 1 173 ? 21.726 10.279 -35.769 1.00 71.44 173 SER A C 1
ATOM 1465 O O . SER A 1 173 ? 20.950 10.437 -34.833 1.00 71.44 173 SER A O 1
ATOM 1467 N N . CYS A 1 174 ? 21.322 10.334 -37.041 1.00 75.19 174 CYS A N 1
ATOM 1468 C CA . CYS A 1 174 ? 19.952 10.642 -37.452 1.00 75.19 174 CYS A CA 1
ATOM 1469 C C . CYS A 1 174 ? 19.242 9.451 -38.107 1.00 75.19 174 CYS A C 1
ATOM 1471 O O . CYS A 1 174 ? 18.231 9.645 -38.779 1.00 75.19 174 CYS A O 1
ATOM 1473 N N . LYS A 1 175 ? 19.749 8.224 -37.932 1.00 78.62 175 LYS A N 1
ATOM 1474 C CA . LYS A 1 175 ? 19.291 7.029 -38.661 1.00 78.62 175 LYS A CA 1
ATOM 1475 C C . LYS A 1 175 ? 17.792 6.766 -38.507 1.00 78.62 175 LYS A C 1
ATOM 1477 O O . LYS A 1 175 ? 17.152 6.344 -39.462 1.00 78.62 175 LYS A O 1
ATOM 1482 N N . SER A 1 176 ? 17.230 7.051 -37.333 1.00 79.12 176 SER A N 1
ATOM 1483 C CA . SER A 1 176 ? 15.796 6.911 -37.045 1.00 79.12 176 SER A CA 1
ATOM 1484 C C . SER A 1 176 ? 14.902 7.783 -37.934 1.00 79.12 176 SER A C 1
ATOM 1486 O O . SER A 1 176 ? 13.741 7.445 -38.135 1.00 79.12 176 SER A O 1
ATOM 1488 N N . ALA A 1 177 ? 15.434 8.870 -38.502 1.00 80.44 177 ALA A N 1
ATOM 1489 C CA . ALA A 1 177 ? 14.700 9.768 -39.386 1.00 80.44 177 ALA A CA 1
ATOM 1490 C C . ALA A 1 177 ? 14.701 9.325 -40.863 1.00 80.44 177 ALA A C 1
ATOM 1492 O O . ALA A 1 177 ? 14.084 9.991 -41.696 1.00 80.44 177 ALA A O 1
ATOM 1493 N N . TYR A 1 178 ? 15.371 8.220 -41.211 1.00 82.50 178 TYR A N 1
ATOM 1494 C CA . TYR A 1 178 ? 15.454 7.717 -42.584 1.00 82.50 178 TYR A CA 1
ATOM 1495 C C . TYR A 1 178 ? 14.819 6.335 -42.727 1.00 82.50 178 TYR A C 1
ATOM 1497 O O . TYR A 1 178 ? 15.042 5.443 -41.912 1.00 82.50 178 TYR A O 1
ATOM 1505 N N . GLU A 1 179 ? 14.089 6.135 -43.820 1.00 84.50 179 GLU A N 1
ATOM 1506 C CA . GLU A 1 179 ? 13.530 4.840 -44.210 1.00 84.50 179 GLU A CA 1
ATOM 1507 C C . GLU A 1 179 ? 14.241 4.309 -45.454 1.00 84.50 179 GLU A C 1
ATOM 1509 O O . GLU A 1 179 ? 14.634 5.064 -46.344 1.00 84.50 179 GLU A O 1
ATOM 1514 N N . TYR A 1 180 ? 14.447 2.995 -45.509 1.00 82.62 180 TYR A N 1
ATOM 1515 C CA . TYR A 1 180 ? 15.109 2.359 -46.643 1.00 82.62 180 TYR A CA 1
ATOM 1516 C C . TYR A 1 180 ? 14.121 2.132 -47.794 1.00 82.62 180 TYR A C 1
ATOM 1518 O O . TYR A 1 180 ? 13.157 1.377 -47.656 1.00 82.62 180 TYR A O 1
ATOM 1526 N N . ASP A 1 181 ? 14.388 2.757 -48.940 1.00 84.69 181 ASP A N 1
ATOM 1527 C CA . ASP A 1 181 ? 13.655 2.557 -50.188 1.00 84.69 181 ASP A CA 1
ATOM 1528 C C . ASP A 1 181 ? 14.348 1.469 -51.022 1.00 84.69 181 ASP A C 1
ATOM 1530 O O . ASP A 1 181 ? 15.408 1.687 -51.618 1.00 84.69 181 ASP A O 1
ATOM 1534 N N . LYS A 1 182 ? 13.720 0.288 -51.078 1.00 79.69 182 LYS A N 1
ATOM 1535 C CA . LYS A 1 182 ? 14.211 -0.881 -51.826 1.00 79.69 182 LYS A CA 1
ATOM 1536 C C . LYS A 1 182 ? 14.286 -0.650 -53.336 1.00 79.69 182 LYS A C 1
ATOM 1538 O O . LYS A 1 182 ? 15.097 -1.289 -53.993 1.00 79.69 182 LYS A O 1
ATOM 1543 N N . GLN A 1 183 ? 13.445 0.218 -53.904 1.00 78.06 183 GLN A N 1
ATOM 1544 C CA . GLN A 1 183 ? 13.401 0.428 -55.357 1.00 78.06 183 GLN A CA 1
ATOM 1545 C C . GLN A 1 183 ? 14.553 1.307 -55.839 1.00 78.06 183 GLN A C 1
ATOM 1547 O O . GLN A 1 183 ? 15.051 1.135 -56.949 1.00 78.06 183 GLN A O 1
ATOM 1552 N N . LYS A 1 184 ? 14.967 2.259 -55.002 1.00 79.31 184 LYS A N 1
ATOM 1553 C CA . LYS A 1 184 ? 16.037 3.218 -55.310 1.00 79.31 184 LYS A CA 1
ATOM 1554 C C . LYS A 1 184 ? 17.354 2.890 -54.622 1.00 79.31 184 LYS A C 1
ATOM 1556 O O . LYS A 1 184 ? 18.312 3.643 -54.782 1.00 79.31 184 LYS A O 1
ATOM 1561 N N . ASP A 1 185 ? 17.368 1.816 -53.838 1.00 81.69 185 ASP A N 1
ATOM 1562 C CA . ASP A 1 185 ? 18.509 1.346 -53.064 1.00 81.69 185 ASP A CA 1
ATOM 1563 C C . ASP A 1 185 ? 19.180 2.494 -52.280 1.00 81.69 185 ASP A C 1
ATOM 1565 O O . ASP A 1 185 ? 20.375 2.791 -52.384 1.00 81.69 185 ASP A O 1
ATOM 1569 N N . CYS A 1 186 ? 18.360 3.237 -51.534 1.00 85.06 186 CYS A N 1
ATOM 1570 C CA . CYS A 1 186 ? 18.806 4.382 -50.749 1.00 85.06 186 CYS A CA 1
ATOM 1571 C C . CYS A 1 186 ? 17.938 4.606 -49.509 1.00 85.06 186 CYS A C 1
ATOM 1573 O O . CYS A 1 186 ? 16.779 4.211 -49.446 1.00 85.06 186 CYS A O 1
ATOM 1575 N N . PHE A 1 187 ? 18.518 5.256 -48.507 1.00 83.94 187 PHE A N 1
ATOM 1576 C CA . PHE A 1 187 ? 17.808 5.727 -47.326 1.00 83.94 187 PHE A CA 1
ATOM 1577 C C . PHE A 1 187 ? 17.239 7.114 -47.606 1.00 83.94 187 PHE A C 1
ATOM 1579 O O . PHE A 1 187 ? 17.997 8.026 -47.937 1.00 83.94 187 PHE A O 1
ATOM 1586 N N . VAL A 1 188 ? 15.928 7.283 -47.475 1.00 85.88 188 VAL A N 1
ATOM 1587 C CA . VAL A 1 188 ? 15.209 8.531 -47.753 1.00 85.88 188 VAL A CA 1
ATOM 1588 C C . VAL A 1 188 ? 14.759 9.150 -46.437 1.00 85.88 188 VAL A C 1
ATOM 1590 O O . VAL A 1 188 ? 14.242 8.454 -45.567 1.00 85.88 188 VAL A O 1
ATOM 1593 N N . PHE A 1 189 ? 14.974 10.457 -46.277 1.00 85.69 189 PHE A N 1
ATOM 1594 C CA . PHE A 1 189 ? 14.513 11.167 -45.086 1.00 85.69 189 PHE A CA 1
ATOM 1595 C C . PHE A 1 189 ? 12.986 11.155 -45.032 1.00 85.69 189 PHE A C 1
ATOM 1597 O O . PHE A 1 189 ? 12.322 11.521 -46.006 1.00 85.69 189 PHE A O 1
ATOM 1604 N N . THR A 1 190 ? 12.441 10.793 -43.879 1.00 82.62 190 THR A N 1
ATOM 1605 C CA . THR A 1 190 ? 11.001 10.678 -43.679 1.00 82.62 190 THR A CA 1
ATOM 1606 C C . THR A 1 190 ? 10.498 11.880 -42.890 1.00 82.62 190 THR A C 1
ATOM 1608 O O . THR A 1 190 ? 10.895 12.094 -41.747 1.00 82.62 190 THR A O 1
ATOM 1611 N N . GLU A 1 191 ? 9.559 12.644 -43.454 1.00 76.62 191 GLU A N 1
ATOM 1612 C CA . GLU A 1 191 ? 8.969 13.824 -42.791 1.00 76.62 191 GLU A CA 1
ATOM 1613 C C . GLU A 1 191 ? 8.036 13.478 -41.613 1.00 76.62 191 GLU A C 1
ATOM 1615 O O . GLU A 1 191 ? 7.439 14.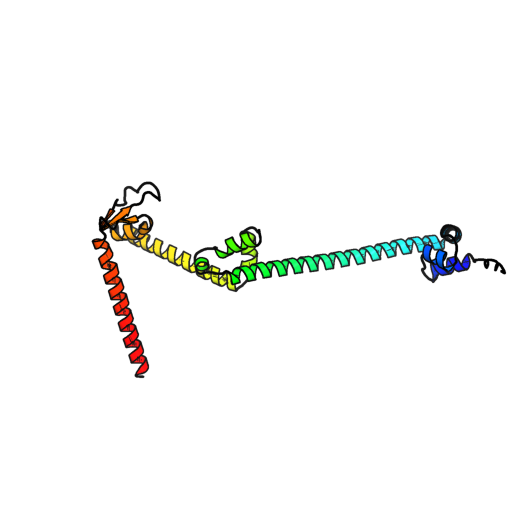364 -41.007 1.00 76.62 191 GLU A O 1
ATOM 1620 N N . LYS A 1 192 ? 7.947 12.195 -41.229 1.00 73.25 192 LYS A N 1
ATOM 1621 C CA . LYS A 1 192 ? 7.238 11.735 -40.023 1.00 73.25 192 LYS A CA 1
ATOM 1622 C C . LYS A 1 192 ? 7.729 12.435 -38.748 1.00 73.25 192 LYS A C 1
ATOM 1624 O O . LYS A 1 192 ? 6.954 12.588 -37.813 1.00 73.25 192 LYS A O 1
ATOM 1629 N N . PHE A 1 193 ? 8.983 12.889 -38.730 1.00 64.50 193 PHE A N 1
ATOM 1630 C CA . PHE A 1 193 ? 9.600 13.601 -37.604 1.00 64.50 193 PHE A CA 1
ATOM 1631 C C . PHE A 1 193 ? 9.675 15.124 -37.813 1.00 64.50 193 PHE A C 1
ATOM 1633 O O . PHE A 1 193 ? 10.402 15.816 -37.103 1.00 64.50 193 PHE A O 1
ATOM 1640 N N . GLY A 1 194 ? 8.928 15.659 -38.786 1.00 73.88 194 GLY A N 1
ATOM 1641 C CA . GLY A 1 194 ? 8.869 17.085 -39.102 1.00 73.88 194 GLY A CA 1
ATOM 1642 C C . GLY A 1 194 ? 9.663 17.481 -40.349 1.00 73.88 194 GLY A C 1
ATOM 1643 O O . GLY A 1 194 ? 10.079 16.646 -41.156 1.00 73.88 194 GLY A O 1
ATOM 1644 N N . ARG A 1 195 ? 9.852 18.796 -40.535 1.00 76.00 195 ARG A N 1
ATOM 1645 C CA . ARG A 1 195 ? 10.577 19.340 -41.695 1.00 76.00 195 ARG A CA 1
ATOM 1646 C C . ARG A 1 195 ? 12.047 18.936 -41.642 1.00 76.00 195 ARG A C 1
ATOM 1648 O O . ARG A 1 195 ? 12.705 19.141 -40.626 1.00 76.00 195 ARG A O 1
ATOM 1655 N N . LYS A 1 196 ? 12.573 18.447 -42.769 1.00 80.06 196 LYS A N 1
ATOM 1656 C CA . LYS A 1 196 ? 13.993 18.106 -42.917 1.00 80.06 196 LYS A CA 1
ATOM 1657 C C . LYS A 1 196 ? 14.876 19.331 -42.614 1.00 80.06 196 LYS A C 1
ATOM 1659 O O . LYS A 1 196 ? 14.786 20.318 -43.351 1.00 80.06 196 LYS A O 1
ATOM 1664 N N . PRO A 1 197 ? 15.775 19.261 -41.618 1.00 78.06 197 PRO A N 1
ATOM 1665 C CA . PRO A 1 197 ? 16.799 20.277 -41.393 1.00 78.06 197 PRO A CA 1
ATOM 1666 C C . PRO A 1 197 ? 17.613 20.567 -42.662 1.00 78.06 197 PRO A C 1
ATOM 1668 O O . PRO A 1 197 ? 17.814 19.682 -43.505 1.00 78.06 197 PRO A O 1
ATOM 1671 N N . ALA A 1 198 ? 18.082 21.807 -42.819 1.00 74.69 198 ALA A N 1
ATOM 1672 C CA . ALA A 1 198 ? 18.843 22.225 -44.000 1.00 74.69 198 ALA A CA 1
ATOM 1673 C C . ALA A 1 198 ? 20.129 21.398 -44.182 1.00 74.69 198 ALA A C 1
ATOM 1675 O O . ALA A 1 198 ? 20.463 21.028 -45.306 1.00 74.69 198 ALA A O 1
ATOM 1676 N N . ASP A 1 199 ? 20.761 21.023 -43.069 1.00 73.19 199 ASP A N 1
ATOM 1677 C CA . ASP A 1 199 ? 22.055 20.336 -43.025 1.00 73.19 199 ASP A CA 1
ATOM 1678 C C . ASP A 1 199 ? 21.982 18.833 -43.346 1.00 73.19 199 ASP A C 1
ATOM 1680 O O . ASP A 1 199 ? 23.002 18.195 -43.609 1.00 73.19 199 ASP A O 1
ATOM 1684 N N . LEU A 1 200 ? 20.779 18.249 -43.354 1.00 77.75 200 LEU A N 1
ATOM 1685 C CA . LEU A 1 200 ? 20.573 16.829 -43.638 1.00 77.75 200 LEU A CA 1
ATOM 1686 C C . LEU A 1 200 ? 20.342 16.574 -45.131 1.00 77.75 200 LEU A C 1
ATOM 1688 O O . LEU A 1 200 ? 19.587 17.293 -45.7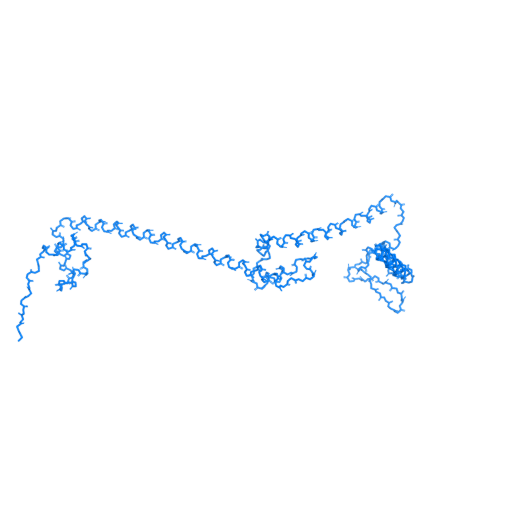93 1.00 77.75 200 LEU A O 1
ATOM 1692 N N . LYS A 1 201 ? 20.932 15.509 -45.685 1.00 81.25 201 LYS A N 1
ATOM 1693 C CA . LYS A 1 201 ? 20.640 15.109 -47.069 1.00 81.25 201 LYS A CA 1
ATOM 1694 C C . LYS A 1 201 ? 19.244 14.506 -47.173 1.00 81.25 201 LYS A C 1
ATOM 1696 O O . LYS A 1 201 ? 18.743 13.875 -46.253 1.00 81.25 201 LYS A O 1
ATOM 1701 N N . LYS A 1 202 ? 18.608 14.680 -48.332 1.00 82.88 202 LYS A N 1
ATOM 1702 C CA . LYS A 1 202 ? 17.290 14.083 -48.602 1.00 82.88 202 LYS A CA 1
ATOM 1703 C C . LYS A 1 202 ? 17.373 12.565 -48.799 1.00 82.88 202 LYS A C 1
ATOM 1705 O O . LYS A 1 202 ? 16.413 11.863 -48.498 1.00 82.88 202 LYS A O 1
ATOM 1710 N N . TYR A 1 203 ? 18.505 12.079 -49.304 1.00 83.75 203 TYR A N 1
ATOM 1711 C CA . TYR A 1 203 ? 18.750 10.664 -49.541 1.00 83.75 203 TYR A CA 1
ATOM 1712 C C . TYR A 1 203 ? 20.228 10.302 -49.341 1.00 83.75 203 TYR A C 1
ATOM 1714 O O . TYR A 1 203 ? 21.115 11.109 -49.633 1.00 83.75 203 TYR A O 1
ATOM 1722 N N . TYR A 1 204 ? 20.478 9.072 -48.893 1.00 80.12 204 TYR A N 1
ATOM 1723 C CA . TYR A 1 204 ? 21.803 8.456 -48.773 1.00 80.12 204 TYR A CA 1
ATOM 1724 C C . TYR A 1 204 ? 21.832 7.142 -49.558 1.00 80.12 204 TYR A C 1
ATOM 1726 O O . TYR A 1 204 ? 20.990 6.275 -49.341 1.00 80.12 204 TYR A O 1
ATOM 1734 N N . LYS A 1 205 ? 22.786 6.982 -50.483 1.00 80.38 205 LYS A N 1
ATOM 1735 C CA . LYS A 1 205 ? 22.935 5.756 -51.288 1.00 80.38 205 LYS A CA 1
ATOM 1736 C C . LYS A 1 205 ? 23.329 4.579 -50.398 1.00 80.38 205 LYS A C 1
ATOM 1738 O O . LYS A 1 205 ? 24.250 4.706 -49.602 1.00 80.38 205 LYS A O 1
ATOM 1743 N N . SER A 1 206 ? 22.665 3.442 -50.549 1.00 69.38 206 SER A N 1
ATOM 1744 C CA . SER A 1 206 ? 22.835 2.294 -49.657 1.00 69.38 206 SER A CA 1
ATOM 1745 C C . SER A 1 206 ? 24.250 1.689 -49.710 1.00 69.38 206 SER A C 1
ATOM 1747 O O . SER A 1 206 ? 24.854 1.453 -48.667 1.00 69.38 206 SER A O 1
ATOM 1749 N N . HIS A 1 207 ? 24.819 1.499 -50.906 1.00 66.38 207 HIS A N 1
ATOM 1750 C CA . HIS A 1 207 ? 26.107 0.828 -51.131 1.00 66.38 207 HIS A CA 1
ATOM 1751 C C . HIS A 1 207 ? 27.298 1.558 -50.505 1.00 66.38 207 HIS A C 1
ATOM 1753 O O . HIS A 1 207 ? 28.347 0.964 -50.298 1.00 66.38 207 HIS A O 1
ATOM 1759 N N . THR A 1 208 ? 27.147 2.846 -50.194 1.00 64.31 208 THR A N 1
ATOM 1760 C CA . THR A 1 208 ? 28.165 3.630 -49.484 1.00 64.31 208 THR A CA 1
ATOM 1761 C C . THR A 1 208 ? 28.200 3.304 -47.982 1.00 64.31 208 THR A C 1
ATOM 1763 O O . THR A 1 208 ? 29.157 3.656 -47.299 1.00 64.31 208 THR A O 1
ATOM 1766 N N . TYR A 1 209 ? 27.164 2.634 -47.467 1.00 60.69 209 TYR A N 1
ATOM 1767 C CA . TYR A 1 209 ? 26.967 2.338 -46.046 1.00 60.69 209 TYR A CA 1
ATOM 1768 C C . TYR A 1 209 ? 26.808 0.839 -45.743 1.00 60.69 209 TYR A C 1
ATOM 1770 O O . TYR A 1 209 ? 27.080 0.428 -44.618 1.00 60.69 209 TYR A O 1
ATOM 1778 N N . PHE A 1 210 ? 26.420 0.012 -46.724 1.00 55.00 210 PHE A N 1
ATOM 1779 C CA . PHE A 1 210 ? 26.336 -1.450 -46.584 1.00 55.00 210 PHE A CA 1
ATOM 1780 C C . PHE A 1 210 ? 27.703 -2.151 -46.559 1.00 55.00 210 PHE A C 1
ATOM 1782 O O . PHE A 1 210 ? 27.814 -3.194 -45.922 1.00 55.00 210 PHE A O 1
ATOM 1789 N N . THR A 1 211 ? 28.756 -1.551 -47.125 1.00 55.38 211 THR A N 1
ATOM 1790 C CA . THR A 1 211 ? 30.145 -2.053 -47.049 1.00 55.38 211 THR A CA 1
ATOM 1791 C C . THR A 1 211 ? 30.619 -2.281 -45.609 1.00 55.38 211 THR A C 1
ATOM 1793 O O . THR A 1 211 ? 31.442 -3.149 -45.352 1.00 55.38 211 THR A O 1
ATOM 1796 N N . LEU A 1 212 ? 30.032 -1.573 -44.642 1.00 50.28 212 LEU A N 1
ATOM 1797 C CA . LEU A 1 212 ? 30.357 -1.699 -43.223 1.00 50.28 212 LEU A CA 1
ATOM 1798 C C . LEU A 1 212 ? 29.643 -2.842 -42.504 1.00 50.28 212 LEU A C 1
ATOM 1800 O O . LEU A 1 212 ? 30.142 -3.286 -41.479 1.00 50.28 212 LEU A O 1
ATOM 1804 N N . LEU A 1 213 ? 28.492 -3.312 -42.997 1.00 47.91 213 LEU A N 1
ATOM 1805 C CA . LEU A 1 213 ? 27.864 -4.522 -42.455 1.00 47.91 213 LEU A CA 1
ATOM 1806 C C . LEU A 1 213 ? 28.697 -5.752 -42.807 1.00 47.91 213 LEU A C 1
ATOM 1808 O O . LEU A 1 213 ? 28.808 -6.651 -41.980 1.00 47.91 213 LEU A O 1
ATOM 1812 N N . ASP A 1 214 ? 29.317 -5.751 -43.984 1.00 53.19 214 ASP A N 1
ATOM 1813 C CA . ASP A 1 214 ? 30.266 -6.786 -44.377 1.00 53.19 214 ASP A CA 1
ATOM 1814 C C . ASP A 1 214 ? 31.599 -6.634 -43.622 1.00 53.19 214 ASP A C 1
ATOM 1816 O O . ASP A 1 214 ? 32.098 -7.620 -43.096 1.00 53.19 214 ASP A O 1
ATOM 1820 N N . GLU A 1 215 ? 32.125 -5.417 -43.420 1.00 53.78 215 GLU A N 1
ATOM 1821 C CA . GLU A 1 215 ? 33.320 -5.209 -42.574 1.00 53.78 215 GLU A CA 1
ATOM 1822 C C . GLU A 1 215 ? 33.090 -5.551 -41.085 1.00 53.78 215 GLU A C 1
ATOM 1824 O O . GLU A 1 215 ? 33.983 -6.094 -40.438 1.00 53.78 215 GLU A O 1
ATOM 1829 N N . LEU A 1 216 ? 31.910 -5.262 -40.519 1.00 49.03 216 LEU A N 1
ATOM 1830 C CA . LEU A 1 216 ? 31.551 -5.639 -39.142 1.00 49.03 216 LEU A CA 1
ATOM 1831 C C . LEU A 1 216 ? 31.306 -7.140 -39.005 1.00 49.03 216 LEU A C 1
ATOM 1833 O O . LEU A 1 216 ? 31.724 -7.715 -38.006 1.00 49.03 216 LEU A O 1
ATOM 1837 N N . LYS A 1 217 ? 30.657 -7.778 -39.988 1.00 51.69 217 LYS A N 1
ATOM 1838 C CA . LYS A 1 217 ? 30.546 -9.242 -40.030 1.00 51.69 217 LYS A CA 1
ATOM 1839 C C . LYS A 1 217 ? 31.927 -9.878 -40.062 1.00 51.69 217 LYS A C 1
ATOM 1841 O O . LYS A 1 217 ? 32.183 -10.733 -39.230 1.00 51.69 217 LYS A O 1
ATOM 1846 N N . ASN A 1 218 ? 32.820 -9.390 -40.923 1.00 56.34 218 ASN A N 1
ATOM 1847 C CA . ASN A 1 218 ? 34.187 -9.897 -41.019 1.00 56.34 218 ASN A CA 1
ATOM 1848 C C . ASN A 1 218 ? 34.956 -9.720 -39.700 1.00 56.34 218 ASN A C 1
ATOM 1850 O O . ASN A 1 218 ? 35.581 -10.667 -39.246 1.00 56.34 218 ASN A O 1
ATOM 1854 N N . LYS A 1 219 ? 34.833 -8.572 -39.016 1.00 59.53 219 LYS A N 1
ATOM 1855 C CA . LYS A 1 219 ? 35.448 -8.377 -37.688 1.00 59.53 219 LYS A CA 1
ATOM 1856 C C . LYS A 1 219 ? 34.873 -9.288 -36.603 1.00 59.53 219 LYS A C 1
ATOM 1858 O O . LYS A 1 219 ? 35.622 -9.799 -35.782 1.00 59.53 219 LYS A O 1
ATOM 1863 N N . ILE A 1 220 ? 33.558 -9.511 -36.598 1.00 57.09 220 ILE A N 1
ATOM 1864 C CA . ILE A 1 220 ? 32.909 -10.444 -35.663 1.00 57.09 220 ILE A CA 1
ATOM 1865 C C . ILE A 1 220 ? 33.331 -11.893 -35.964 1.00 57.09 220 ILE A C 1
ATOM 1867 O O . ILE A 1 220 ? 33.468 -12.695 -35.044 1.00 57.09 220 ILE A O 1
ATOM 1871 N N . GLU A 1 221 ? 33.529 -12.245 -37.236 1.00 60.38 221 GLU A N 1
ATOM 1872 C CA . GLU A 1 221 ? 34.057 -13.545 -37.667 1.00 60.38 221 GLU A CA 1
ATOM 1873 C C . GLU A 1 221 ? 35.513 -13.732 -37.196 1.00 60.38 221 GLU A C 1
ATOM 1875 O O . GLU A 1 221 ? 35.846 -14.768 -36.623 1.00 60.38 221 GLU A O 1
ATOM 1880 N N . GLU A 1 222 ? 36.354 -12.704 -37.355 1.00 63.75 222 GLU A N 1
ATOM 1881 C CA . GLU A 1 222 ? 37.750 -12.678 -36.895 1.00 63.75 222 GLU A CA 1
ATOM 1882 C C . GLU A 1 222 ? 37.854 -12.798 -35.361 1.00 63.75 222 GLU A C 1
ATOM 1884 O O . GLU A 1 222 ? 38.654 -13.586 -34.858 1.00 63.75 222 GLU A O 1
ATOM 1889 N N . GLU A 1 223 ? 37.006 -12.090 -34.606 1.00 56.50 223 GLU A N 1
ATOM 1890 C CA . GLU A 1 223 ? 36.944 -12.169 -33.135 1.00 56.50 223 GLU A CA 1
ATOM 1891 C C . GLU A 1 223 ? 36.448 -13.535 -32.621 1.00 56.50 223 GLU A C 1
ATOM 1893 O O . GLU A 1 223 ? 36.838 -13.991 -31.543 1.00 56.50 223 GLU A O 1
ATOM 1898 N N . LYS A 1 224 ? 35.594 -14.229 -33.384 1.00 65.12 224 LYS A N 1
ATOM 1899 C CA . LYS A 1 224 ? 35.186 -15.604 -33.056 1.00 65.12 224 LYS A CA 1
ATOM 1900 C C . LYS A 1 224 ? 36.324 -16.594 -33.274 1.00 65.12 224 LYS A C 1
ATOM 1902 O O . LYS A 1 224 ? 36.528 -17.458 -32.424 1.00 65.12 224 LYS A O 1
ATOM 1907 N N . GLN A 1 225 ? 37.072 -16.447 -34.367 1.00 59.06 225 GLN A N 1
ATOM 1908 C CA . GLN A 1 225 ? 38.219 -17.304 -34.667 1.00 59.06 225 GLN A CA 1
ATOM 1909 C C . GLN A 1 225 ? 39.325 -17.163 -33.615 1.00 59.06 225 GLN A C 1
ATOM 1911 O O . GLN A 1 225 ? 39.852 -18.170 -33.147 1.00 59.06 225 GLN A O 1
ATOM 1916 N N . THR A 1 226 ? 39.638 -15.944 -33.168 1.00 57.44 226 THR A N 1
ATOM 1917 C CA . THR A 1 226 ? 40.623 -15.739 -32.091 1.00 57.44 226 THR A CA 1
ATOM 1918 C C . THR A 1 226 ? 40.161 -16.344 -30.761 1.00 57.44 226 THR A C 1
ATOM 1920 O O . THR A 1 226 ? 40.960 -16.978 -30.074 1.00 57.44 226 THR A O 1
ATOM 1923 N N . SER A 1 227 ? 38.867 -16.256 -30.434 1.00 58.94 227 SER A N 1
ATOM 1924 C CA . SER A 1 227 ? 38.296 -16.878 -29.228 1.00 58.94 227 SER A CA 1
ATOM 1925 C C . SER A 1 227 ? 38.327 -18.414 -29.249 1.00 58.94 227 SER A C 1
ATOM 1927 O O . SER A 1 227 ? 38.447 -19.042 -28.195 1.00 58.94 227 SER A O 1
ATOM 1929 N N . GLU A 1 228 ? 38.200 -19.048 -30.417 1.00 65.00 228 GLU A N 1
ATOM 1930 C CA . GLU A 1 228 ? 38.298 -20.509 -30.549 1.00 65.00 228 GLU A CA 1
ATOM 1931 C C . GLU A 1 228 ? 39.738 -21.003 -30.386 1.00 65.00 228 GLU A C 1
ATOM 1933 O O . GLU A 1 228 ? 39.968 -21.950 -29.633 1.00 65.00 228 GLU A O 1
ATOM 1938 N N . VAL A 1 229 ? 40.708 -20.294 -30.970 1.00 65.38 229 VAL A N 1
ATOM 1939 C CA . VAL A 1 229 ? 42.142 -20.580 -30.798 1.00 65.38 229 VAL A CA 1
ATOM 1940 C C . VAL A 1 229 ? 42.560 -20.442 -29.329 1.00 65.38 229 VAL A C 1
ATOM 1942 O O . VAL A 1 229 ? 43.260 -21.299 -28.792 1.00 65.38 229 VAL A O 1
ATOM 1945 N N . GLU A 1 230 ? 42.080 -19.411 -28.627 1.00 54.75 230 GLU A N 1
ATOM 1946 C CA . GLU A 1 230 ? 42.331 -19.246 -27.189 1.00 54.75 230 GLU A CA 1
ATOM 1947 C C . GLU A 1 230 ? 41.731 -20.387 -26.348 1.00 54.75 230 GLU A C 1
ATOM 1949 O O . GLU A 1 230 ? 42.337 -20.823 -25.367 1.00 54.75 230 GLU A O 1
ATOM 1954 N N . LYS A 1 231 ? 40.567 -20.922 -26.740 1.00 64.69 231 LYS A N 1
ATOM 1955 C CA . LYS A 1 231 ? 39.932 -22.068 -26.066 1.00 64.69 231 LYS A CA 1
ATOM 1956 C C . LYS A 1 231 ? 40.655 -23.388 -26.325 1.00 64.69 231 LYS A C 1
ATOM 1958 O O . LYS A 1 231 ? 40.656 -24.235 -25.433 1.00 64.69 231 LYS A O 1
ATOM 1963 N N . GLU A 1 232 ? 41.257 -23.578 -27.496 1.00 67.19 232 GLU A N 1
ATOM 1964 C CA . GLU A 1 232 ? 42.097 -24.749 -27.787 1.00 67.19 232 GLU A CA 1
ATOM 1965 C C . GLU A 1 232 ? 43.409 -24.713 -26.997 1.00 67.19 232 GLU A C 1
ATOM 1967 O O . GLU A 1 232 ? 43.748 -25.695 -26.340 1.00 67.19 232 GLU A O 1
ATOM 1972 N N . ILE A 1 233 ? 44.071 -23.553 -26.919 1.00 62.88 233 ILE A N 1
ATOM 1973 C CA . ILE A 1 233 ? 45.305 -23.372 -26.129 1.00 62.88 233 ILE A CA 1
ATOM 1974 C C . ILE A 1 233 ? 45.083 -23.659 -24.631 1.00 62.88 233 ILE A C 1
ATOM 1976 O O . ILE A 1 233 ? 45.988 -24.131 -23.943 1.00 62.88 233 ILE A O 1
ATOM 1980 N N . ILE A 1 234 ? 43.886 -23.384 -24.104 1.00 60.03 234 ILE A N 1
ATOM 1981 C CA . ILE A 1 234 ? 43.522 -23.684 -22.709 1.00 60.03 234 ILE A CA 1
ATOM 1982 C C . ILE A 1 234 ? 43.211 -25.178 -22.499 1.00 60.03 234 ILE A C 1
ATOM 1984 O O . ILE A 1 234 ? 43.369 -25.665 -21.384 1.00 60.03 234 ILE A O 1
ATOM 1988 N N . ARG A 1 235 ? 42.787 -25.916 -23.535 1.00 59.00 235 ARG A N 1
ATOM 1989 C CA . ARG A 1 235 ? 42.495 -27.362 -23.455 1.00 59.00 235 ARG A CA 1
ATOM 1990 C C . ARG A 1 235 ? 43.729 -28.252 -23.613 1.00 59.00 235 ARG A C 1
ATOM 1992 O O . ARG A 1 235 ? 43.687 -29.396 -23.175 1.00 59.00 235 ARG A O 1
ATOM 1999 N N . GLU A 1 236 ? 44.789 -27.752 -24.241 1.00 55.00 236 GLU A N 1
ATOM 2000 C CA . GLU A 1 236 ? 46.064 -28.468 -24.411 1.00 55.00 236 GLU A CA 1
ATOM 2001 C C . GLU A 1 236 ? 47.058 -28.260 -23.247 1.00 55.00 236 GLU A C 1
ATOM 2003 O O . GLU A 1 236 ? 48.163 -28.806 -23.274 1.00 55.00 236 GLU A O 1
ATOM 2008 N N . LYS A 1 237 ? 46.672 -27.496 -22.216 1.00 48.03 237 LYS A N 1
ATOM 2009 C CA . LYS A 1 237 ? 47.386 -27.376 -20.933 1.00 48.03 237 LYS A CA 1
ATOM 2010 C C . LYS A 1 237 ? 46.751 -28.249 -19.858 1.00 48.03 237 LYS A C 1
ATOM 2012 O O . LYS A 1 237 ? 47.530 -28.791 -19.044 1.00 48.03 237 LYS A O 1
#

Foldseek 3Di:
DDPDDLDPPDLVVLVCCVPVVVDDLVVSCVVSVHDSVVSVVSLVVDPVSVVSVVVVVVVVVVVVVVVVVVVVVVVVVVVVVVVVVVLVVLQVQLVVPDDPCLLADCVSLVVSCVVVVHDSVVSCVSLVVPPVSVVSVVSNVVVVVVVVVVVVVLVCVCPVDPDDDPLVSVCVVCVVQWDQDPVQQWTAGHCPVHDDDPPHDRIGHNVVPVVVVVVVVVVVVVVVVVVVVVVVVVVVD

Sequence (237 aa):
MEFAQPAVKTAEEIYKMYILEGKEVPEIAEILGITERAVYKTLKKFPECAAEKERRKVQKKEQYIKEHKEYKKNWMKEKRKEEKDFKLQVIDYFFANICGLDSLCAYTEEKTALHFNIPLHQVYDILSKDERYKEIEKIREMSEEAQMNRLHQIEVNLTVKRRKISERIIFESCKSAYEYDKQKDCFVFTEKFGRKPADLKKYYKSHTYFTLLDELKNKIEEEKQTSEVEKEIIREK

pLDDT: mean 80.37, std 15.06, range [35.72, 97.56]

Radius of gyration: 43.65 Å; chains: 1; bounding box: 100×51×109 Å

Secondary structure (DSSP, 8-state):
----------HHHHHHHHHTS---HHHHHHHTT--HHHHHHHHTT-THHHHHHHHHHHHHHHHHHHHHHHHHHHHHHHHHHHHHHHHHHHHHHHHHS--GGGGTS-HHHHHHHHHHT--HHHHHHHHTTSHHHHHHHHHHHHHHHHHHHHHHHHHHHHHHS-SPPPHHHHHHHTGGGEEEETTTTEEEE-GGGSSPPTTS-SEEETHHHHHHHHHHHHHHHHHHHHHHHHHHHHH--